Protein AF-A0A7S0FDG6-F1 (afdb_monomer_lite)

Structure (mmCIF, N/CA/C/O backbone):
data_AF-A0A7S0FDG6-F1
#
_entry.id   AF-A0A7S0FDG6-F1
#
loop_
_atom_site.group_PDB
_atom_site.id
_atom_site.type_symbol
_atom_site.label_atom_id
_atom_site.label_alt_id
_atom_site.label_comp_id
_atom_site.label_asym_id
_atom_site.label_entity_id
_atom_site.label_seq_id
_atom_site.pdbx_PDB_ins_code
_atom_site.Cartn_x
_atom_site.Cartn_y
_atom_site.Cartn_z
_atom_site.occupancy
_atom_site.B_iso_or_equiv
_atom_site.auth_seq_id
_atom_site.auth_comp_id
_atom_site.auth_asym_id
_atom_site.auth_atom_id
_atom_site.pdbx_PDB_model_num
ATOM 1 N N . ALA A 1 1 ? -62.104 -14.163 89.193 1.00 50.78 1 ALA A N 1
ATOM 2 C CA . ALA A 1 1 ? -61.077 -13.951 88.156 1.00 50.78 1 ALA A CA 1
ATOM 3 C C . ALA A 1 1 ? -61.102 -15.178 87.264 1.00 50.78 1 ALA A C 1
ATOM 5 O O . ALA A 1 1 ? -60.750 -16.261 87.720 1.00 50.78 1 ALA A O 1
ATOM 6 N N . GLY A 1 2 ? -61.769 -15.051 86.121 1.00 55.72 2 GLY A N 1
ATOM 7 C CA . GLY A 1 2 ? -62.315 -16.179 85.369 1.00 55.72 2 GLY A CA 1
ATOM 8 C C . GLY A 1 2 ? -61.341 -16.701 84.321 1.00 55.72 2 GLY A C 1
ATOM 9 O O . GLY A 1 2 ? -60.446 -15.994 83.874 1.00 55.72 2 GLY A O 1
ATOM 10 N N . SER A 1 3 ? -61.562 -17.937 83.881 1.00 69.44 3 SER A N 1
ATOM 11 C CA . SER A 1 3 ? -60.826 -18.605 82.797 1.00 69.44 3 SER A CA 1
ATOM 12 C C . SER A 1 3 ? -60.709 -17.790 81.489 1.00 69.44 3 SER A C 1
ATOM 14 O O . SER A 1 3 ? -59.837 -18.104 80.684 1.00 69.44 3 SER A O 1
ATOM 16 N N . PHE A 1 4 ? -61.528 -16.750 81.287 1.00 81.56 4 PHE A N 1
ATOM 17 C CA . PHE A 1 4 ? -61.527 -15.884 80.102 1.00 81.56 4 PHE A CA 1
ATOM 18 C C . PHE A 1 4 ? -60.491 -14.744 80.139 1.00 81.56 4 PHE A C 1
ATOM 20 O O . PHE A 1 4 ? -60.027 -14.341 79.077 1.00 81.56 4 PHE A O 1
ATOM 27 N N . ASP A 1 5 ? -60.045 -14.277 81.314 1.00 86.94 5 ASP A N 1
ATOM 28 C CA . ASP A 1 5 ? -59.065 -13.172 81.415 1.00 86.94 5 ASP A CA 1
ATOM 29 C C . ASP A 1 5 ? -57.700 -13.550 80.806 1.00 86.94 5 ASP A C 1
ATOM 31 O O . ASP A 1 5 ? -57.014 -12.727 80.203 1.00 86.94 5 ASP A O 1
ATOM 35 N N . LYS A 1 6 ? -57.308 -14.828 80.926 1.00 87.06 6 LYS A N 1
ATOM 36 C CA . LYS A 1 6 ? -56.108 -15.370 80.266 1.00 87.06 6 LYS A CA 1
ATOM 37 C C . LYS A 1 6 ? -56.240 -15.379 78.744 1.00 87.06 6 LYS A C 1
ATOM 39 O O . LYS A 1 6 ? -55.266 -15.091 78.062 1.00 87.06 6 LYS A O 1
ATOM 44 N N . VAL A 1 7 ? -57.424 -15.713 78.230 1.00 86.88 7 VAL A N 1
ATOM 45 C CA . VAL A 1 7 ? -57.686 -15.765 76.785 1.00 86.88 7 VAL A CA 1
ATOM 46 C C . VAL A 1 7 ? -57.651 -14.357 76.194 1.00 86.88 7 VAL A C 1
ATOM 48 O O . VAL A 1 7 ? -57.012 -14.160 75.171 1.00 86.88 7 VAL A O 1
ATOM 51 N N . ILE A 1 8 ? -58.248 -13.370 76.873 1.00 89.69 8 ILE A N 1
ATOM 52 C CA . ILE A 1 8 ? -58.192 -11.959 76.456 1.00 89.69 8 ILE A CA 1
ATOM 53 C C . ILE A 1 8 ? -56.741 -11.461 76.431 1.00 89.69 8 ILE A C 1
ATOM 55 O O . ILE A 1 8 ? -56.319 -10.909 75.424 1.00 89.69 8 ILE A O 1
ATOM 59 N N . LYS A 1 9 ? -55.936 -11.757 77.464 1.00 91.44 9 LYS A N 1
ATOM 60 C CA . LYS A 1 9 ? -54.500 -11.425 77.456 1.00 91.44 9 LYS A CA 1
ATOM 61 C C . LYS A 1 9 ? -53.727 -12.057 76.296 1.00 91.44 9 LYS A C 1
ATOM 63 O O . LYS A 1 9 ? -52.917 -11.374 75.686 1.00 91.44 9 LYS A O 1
ATOM 68 N N . MET A 1 10 ? -53.965 -13.334 75.983 1.00 89.12 10 MET A N 1
ATOM 69 C CA . MET A 1 10 ? -53.313 -13.982 74.835 1.00 89.12 10 MET A CA 1
ATOM 70 C C . MET A 1 10 ? -53.737 -13.345 73.504 1.00 89.12 10 MET A C 1
ATOM 72 O O . MET A 1 10 ? -52.910 -13.224 72.607 1.00 89.12 10 MET A O 1
ATOM 76 N N . ILE A 1 11 ? -54.999 -12.916 73.378 1.00 91.94 11 ILE A N 1
ATOM 77 C CA . ILE A 1 11 ? -55.485 -12.182 72.201 1.00 91.94 11 ILE A CA 1
ATOM 78 C C . ILE A 1 11 ? -54.804 -10.812 72.106 1.00 91.94 11 ILE A C 1
ATOM 80 O O . ILE A 1 11 ? -54.310 -10.476 71.036 1.00 91.94 11 ILE A O 1
ATOM 84 N N . ASP A 1 12 ? -54.713 -10.052 73.199 1.00 93.12 12 ASP A N 1
ATOM 85 C CA . ASP A 1 12 ? -54.038 -8.746 73.216 1.00 93.12 12 ASP A CA 1
ATOM 86 C C . ASP A 1 12 ? -52.545 -8.874 72.864 1.00 93.12 12 ASP A C 1
ATOM 88 O O . ASP A 1 12 ? -52.013 -8.074 72.093 1.00 93.12 12 ASP A O 1
ATOM 92 N N . GLU A 1 13 ? -51.869 -9.908 73.377 1.00 94.12 13 GLU A N 1
ATOM 93 C CA . GLU A 1 13 ? -50.479 -10.228 73.028 1.00 94.12 13 GLU A CA 1
ATOM 94 C C . GLU A 1 13 ? -50.336 -10.628 71.552 1.00 94.12 13 GLU A C 1
ATOM 96 O O . GLU A 1 13 ? -49.410 -10.157 70.891 1.00 94.12 13 GLU A O 1
ATOM 101 N N . MET A 1 14 ? -51.261 -11.430 71.006 1.00 92.75 14 MET A N 1
ATOM 102 C CA . MET A 1 14 ? -51.287 -11.755 69.574 1.00 92.75 14 MET A CA 1
ATOM 103 C C . MET A 1 14 ? -51.535 -10.517 68.709 1.00 92.75 14 MET A C 1
ATOM 105 O O . MET A 1 14 ? -50.859 -10.351 67.703 1.00 92.75 14 MET A O 1
ATOM 109 N N . VAL A 1 15 ? -52.457 -9.627 69.088 1.00 94.19 15 VAL A N 1
ATOM 110 C CA . VAL A 1 15 ? -52.729 -8.380 68.352 1.00 94.19 15 VAL A CA 1
ATOM 111 C C . VAL A 1 15 ? -51.512 -7.456 68.389 1.00 94.19 15 VAL A C 1
ATOM 113 O O . VAL A 1 15 ? -51.149 -6.878 67.368 1.00 94.19 15 VAL A O 1
ATOM 116 N N . ALA A 1 16 ? -50.842 -7.345 69.537 1.00 95.19 16 ALA A N 1
ATOM 117 C CA . ALA A 1 16 ? -49.619 -6.560 69.657 1.00 95.19 16 ALA A CA 1
ATOM 118 C C . ALA A 1 16 ? -48.456 -7.152 68.841 1.00 95.19 16 ALA A C 1
ATOM 120 O O . ALA A 1 16 ? -47.666 -6.393 68.280 1.00 95.19 16 ALA A O 1
ATOM 121 N N . LEU A 1 17 ? -48.335 -8.484 68.775 1.00 94.94 17 LEU A N 1
ATOM 122 C CA . LEU A 1 17 ? -47.349 -9.166 67.933 1.00 94.94 17 LEU A CA 1
ATOM 123 C C . LEU A 1 17 ? -47.651 -8.935 66.447 1.00 94.94 17 LEU A C 1
ATOM 125 O O . LEU A 1 17 ? -46.783 -8.441 65.739 1.00 94.94 17 LEU A O 1
ATOM 129 N N . LEU A 1 18 ? -48.889 -9.194 66.013 1.00 94.81 18 LEU A N 1
ATOM 130 C CA . LEU A 1 18 ? -49.340 -8.993 64.632 1.00 94.81 18 LEU A CA 1
ATOM 131 C C . LEU A 1 18 ? -49.177 -7.538 64.184 1.00 94.81 18 LEU A C 1
ATOM 133 O O . LEU A 1 18 ? -48.769 -7.292 63.059 1.00 94.81 18 LEU A O 1
ATOM 137 N N . GLY A 1 19 ? -49.440 -6.565 65.061 1.00 95.44 19 GLY A N 1
ATOM 138 C CA . GLY A 1 19 ? -49.209 -5.152 64.756 1.00 95.44 19 GLY A CA 1
ATOM 139 C C . GLY A 1 19 ? -47.730 -4.822 64.524 1.00 95.44 19 GLY A C 1
ATOM 140 O O . GLY A 1 19 ? -47.419 -4.035 63.636 1.00 95.44 19 GLY A O 1
ATOM 141 N N . LYS A 1 20 ? -46.814 -5.446 65.282 1.00 95.25 20 LYS A N 1
ATOM 142 C CA . LYS A 1 20 ? -45.362 -5.300 65.074 1.00 95.25 20 LYS A CA 1
ATOM 143 C C . LYS A 1 20 ? -44.893 -6.000 63.802 1.00 95.25 20 LYS A C 1
ATOM 145 O O . LYS A 1 20 ? -44.094 -5.427 63.065 1.00 95.25 20 LYS A O 1
ATOM 150 N N . GLU A 1 21 ? -45.376 -7.218 63.562 1.00 95.38 21 GLU A N 1
ATOM 151 C CA . GLU A 1 21 ? -45.113 -7.971 62.331 1.00 95.38 21 GLU A CA 1
ATOM 152 C C . GLU A 1 21 ? -45.584 -7.176 61.115 1.00 95.38 21 GLU A C 1
ATOM 154 O O . GLU A 1 21 ? -44.807 -6.980 60.191 1.00 95.38 21 GLU A O 1
ATOM 159 N N . GLN A 1 22 ? -46.782 -6.591 61.170 1.00 95.38 22 GLN A N 1
ATOM 160 C CA . GLN A 1 22 ? -47.314 -5.773 60.087 1.00 95.38 22 GLN A CA 1
ATOM 161 C C . GLN A 1 22 ? -46.447 -4.543 59.793 1.00 95.38 22 GLN A C 1
ATOM 163 O O . GLN A 1 22 ? -46.136 -4.294 58.635 1.00 95.38 22 GLN A O 1
ATOM 168 N N . THR A 1 23 ? -45.990 -3.806 60.813 1.00 95.62 23 THR A N 1
ATOM 169 C CA . THR A 1 23 ? -45.055 -2.690 60.581 1.00 95.62 23 THR A CA 1
ATOM 170 C C . THR A 1 23 ? -43.730 -3.145 59.970 1.00 95.62 23 THR A C 1
ATOM 172 O O . THR A 1 23 ? -43.211 -2.470 59.087 1.00 95.62 23 THR A O 1
ATOM 175 N N . ALA A 1 24 ? -43.192 -4.289 60.403 1.00 95.31 24 ALA A N 1
ATOM 176 C CA . ALA A 1 24 ? -41.953 -4.828 59.846 1.00 95.31 24 ALA A CA 1
ATOM 177 C C . ALA A 1 24 ? -42.137 -5.299 58.391 1.00 95.31 24 ALA A C 1
ATOM 179 O O . ALA A 1 24 ? -41.249 -5.097 57.562 1.00 95.31 24 ALA A O 1
ATOM 180 N N . ASP A 1 25 ? -43.290 -5.888 58.073 1.00 95.38 25 ASP A N 1
ATOM 181 C CA . ASP A 1 25 ? -43.651 -6.306 56.720 1.00 95.38 25 ASP A CA 1
ATOM 182 C C . ASP A 1 25 ? -43.855 -5.100 55.790 1.00 95.38 25 ASP A C 1
ATOM 184 O O . ASP A 1 25 ? -43.365 -5.123 54.661 1.00 95.38 25 ASP A O 1
ATOM 188 N N . ASP A 1 26 ? -44.503 -4.027 56.257 1.00 95.81 26 ASP A N 1
ATOM 189 C CA . ASP A 1 26 ? -44.690 -2.787 55.492 1.00 95.81 26 ASP A CA 1
ATOM 190 C C . ASP A 1 26 ? -43.344 -2.098 55.192 1.00 95.81 26 ASP A C 1
ATOM 192 O O . ASP A 1 26 ? -43.095 -1.681 54.057 1.00 95.81 26 ASP A O 1
ATOM 196 N N . GLU A 1 27 ? -42.442 -2.024 56.178 1.00 95.69 27 GLU A N 1
ATOM 197 C CA . GLU A 1 27 ? -41.081 -1.498 55.994 1.00 95.69 27 GLU A CA 1
ATOM 198 C C . GLU A 1 27 ? -40.272 -2.352 55.012 1.00 95.69 27 GLU A C 1
ATOM 200 O O . GLU A 1 27 ? -39.620 -1.822 54.107 1.00 95.69 27 GLU A O 1
ATOM 205 N N . LYS A 1 28 ? -40.336 -3.682 55.150 1.00 93.44 28 LYS A N 1
ATOM 206 C CA . LYS A 1 28 ? -39.653 -4.610 54.246 1.00 93.44 28 LYS A CA 1
ATOM 207 C C . LYS A 1 28 ? -40.195 -4.509 52.825 1.00 93.44 28 LYS A C 1
ATOM 209 O O . LYS A 1 28 ? -39.410 -4.513 51.881 1.00 93.44 28 LYS A O 1
ATOM 214 N N . LYS A 1 29 ? -41.513 -4.393 52.660 1.00 94.31 29 LYS A N 1
ATOM 215 C CA . LYS A 1 29 ? -42.146 -4.202 51.356 1.00 94.31 29 LYS A CA 1
ATOM 216 C C . LYS A 1 29 ? -41.658 -2.914 50.697 1.00 94.31 29 LYS A C 1
ATOM 218 O O . LYS A 1 29 ? -41.222 -2.964 49.552 1.00 94.31 29 LYS A O 1
ATOM 223 N N . ALA A 1 30 ? -41.677 -1.795 51.422 1.00 95.25 30 ALA A N 1
ATOM 224 C CA . ALA A 1 30 ? -41.196 -0.517 50.902 1.00 95.25 30 ALA A CA 1
ATOM 225 C C . ALA A 1 30 ? -39.711 -0.579 50.500 1.00 95.25 30 ALA A C 1
ATOM 227 O O . ALA A 1 30 ? -39.322 -0.018 49.478 1.00 95.25 30 ALA A O 1
ATOM 228 N N . PHE A 1 31 ? -38.888 -1.297 51.272 1.00 94.94 31 PHE A N 1
ATOM 229 C CA . PHE A 1 31 ? -37.492 -1.557 50.923 1.00 94.94 31 PHE A CA 1
ATOM 230 C C . PHE A 1 31 ? -37.356 -2.387 49.636 1.00 94.94 31 PHE A C 1
ATOM 232 O O . PHE A 1 31 ? -36.603 -2.001 48.746 1.00 94.94 31 PHE A O 1
ATOM 239 N N . CYS A 1 32 ? -38.095 -3.496 49.514 1.00 95.56 32 CYS A N 1
ATOM 240 C CA . CYS A 1 32 ? -38.073 -4.347 48.322 1.00 95.56 32 CYS A CA 1
ATOM 241 C C . CYS A 1 32 ? -38.527 -3.594 47.065 1.00 95.56 32 CYS A C 1
ATOM 243 O O . CYS A 1 32 ? -37.868 -3.710 46.038 1.00 95.56 32 CYS A O 1
ATOM 245 N N . GLU A 1 33 ? -39.608 -2.811 47.139 1.00 94.62 33 GLU A N 1
ATOM 246 C CA . GLU A 1 33 ? -40.100 -2.003 46.012 1.00 94.62 33 GLU A CA 1
ATOM 247 C C . GLU A 1 33 ? -39.043 -0.981 45.560 1.00 94.62 33 GLU A C 1
ATOM 249 O O . GLU A 1 33 ? -38.716 -0.919 44.378 1.00 94.62 33 GLU A O 1
ATOM 254 N N . ALA A 1 34 ? -38.431 -0.250 46.498 1.00 95.81 34 ALA A N 1
ATOM 255 C CA . ALA A 1 34 ? -37.404 0.740 46.174 1.00 95.81 34 ALA A CA 1
ATOM 256 C C . ALA A 1 34 ? -36.128 0.121 45.569 1.00 95.81 34 ALA A C 1
ATOM 258 O O . ALA A 1 34 ? -35.533 0.690 44.651 1.00 95.81 34 ALA A O 1
ATOM 259 N N . GLU A 1 35 ? -35.688 -1.032 46.079 1.00 96.38 35 GLU A N 1
ATOM 260 C CA . GLU A 1 35 ? -34.522 -1.738 45.538 1.00 96.38 35 GLU A CA 1
ATOM 261 C C . GLU A 1 35 ? -34.811 -2.365 44.168 1.00 96.38 35 GLU A C 1
ATOM 263 O O . GLU A 1 35 ? -33.943 -2.328 43.294 1.00 96.38 35 GLU A O 1
ATOM 268 N N . LEU A 1 36 ? -36.019 -2.894 43.942 1.00 95.81 36 LEU A N 1
ATOM 269 C CA . LEU A 1 36 ? -36.434 -3.389 42.626 1.00 95.81 36 LEU A CA 1
ATOM 270 C C . LEU A 1 36 ? -36.427 -2.263 41.589 1.00 95.81 36 LEU A C 1
ATOM 272 O O . LEU A 1 36 ? -35.775 -2.413 40.560 1.00 95.81 36 LEU A O 1
ATOM 276 N N . ASP A 1 37 ? -37.042 -1.117 41.887 1.00 96.19 37 ASP A N 1
ATOM 277 C CA . ASP A 1 37 ? -37.070 0.031 40.970 1.00 96.19 37 ASP A CA 1
ATOM 278 C C . ASP A 1 37 ? -35.651 0.460 40.561 1.00 96.19 37 ASP A C 1
ATOM 280 O O . ASP A 1 37 ? -35.329 0.589 39.377 1.00 96.19 37 ASP A O 1
ATOM 284 N N . LYS A 1 38 ? -34.760 0.619 41.547 1.00 96.06 38 LYS A N 1
ATOM 285 C CA . LYS A 1 38 ? -33.368 1.013 41.306 1.00 96.06 38 LYS A CA 1
ATOM 286 C C . LYS A 1 38 ? -32.615 -0.019 40.462 1.00 96.06 38 LYS A C 1
ATOM 288 O O . LYS A 1 38 ? -31.903 0.339 39.527 1.00 96.06 38 LYS A O 1
ATOM 293 N N . THR A 1 39 ? -32.751 -1.298 40.795 1.00 96.56 39 THR A N 1
ATOM 294 C CA . THR A 1 39 ? -32.001 -2.371 40.126 1.00 96.56 39 THR A CA 1
ATOM 295 C C . THR A 1 39 ? -32.517 -2.659 38.722 1.00 96.56 39 THR A C 1
ATOM 297 O O . THR A 1 39 ? -31.731 -3.023 37.847 1.00 96.56 39 THR A O 1
ATOM 300 N N . GLU A 1 40 ? -33.809 -2.454 38.463 1.00 96.25 40 GLU A N 1
ATOM 301 C CA . GLU A 1 40 ? -34.369 -2.494 37.113 1.00 96.25 40 GLU A CA 1
ATOM 302 C C . GLU A 1 40 ? -33.838 -1.360 36.232 1.00 96.25 40 GLU A C 1
ATOM 304 O O . GLU A 1 40 ? -33.586 -1.576 35.042 1.00 96.25 40 GLU A O 1
ATOM 309 N N . ASP A 1 41 ? -33.636 -0.167 36.789 1.00 97.25 41 ASP A N 1
ATOM 310 C CA . ASP A 1 41 ? -33.020 0.944 36.065 1.00 97.25 41 ASP A CA 1
ATOM 311 C C . ASP A 1 41 ? -31.531 0.692 35.789 1.00 97.25 41 ASP A C 1
ATOM 313 O O . ASP A 1 41 ? -31.088 0.869 34.648 1.00 97.25 41 ASP A O 1
ATOM 317 N N . ASP A 1 42 ? -30.785 0.166 36.766 1.00 97.56 42 ASP A N 1
ATOM 318 C CA . ASP A 1 42 ? -29.397 -0.275 36.569 1.00 97.56 42 ASP A CA 1
ATOM 319 C C . ASP A 1 42 ? -29.313 -1.361 35.482 1.00 97.56 42 ASP A C 1
ATOM 321 O O . ASP A 1 42 ? -28.470 -1.293 34.584 1.00 97.56 42 ASP A O 1
ATOM 325 N N . LYS A 1 43 ? -30.236 -2.335 35.496 1.00 97.75 43 LYS A N 1
ATOM 326 C CA . LYS A 1 43 ? -30.336 -3.378 34.466 1.00 97.75 43 LYS A CA 1
ATOM 327 C C . LYS A 1 43 ? -30.511 -2.770 33.074 1.00 97.75 43 LYS A C 1
ATOM 329 O O . LYS A 1 43 ? -29.793 -3.163 32.158 1.00 97.75 43 LYS A O 1
ATOM 334 N N . LYS A 1 44 ? -31.439 -1.821 32.895 1.00 98.06 44 LYS A N 1
ATOM 335 C CA . LYS A 1 44 ? -31.653 -1.153 31.595 1.00 98.06 44 LYS A CA 1
ATOM 336 C C . LYS A 1 44 ? -30.389 -0.430 31.125 1.00 98.06 44 LYS A C 1
ATOM 338 O O . LYS A 1 44 ? -30.063 -0.488 29.941 1.00 98.06 44 LYS A O 1
ATOM 343 N N . GLY A 1 45 ? -29.677 0.232 32.040 1.00 98.31 45 GLY A N 1
ATOM 344 C CA . GLY A 1 45 ? -28.407 0.893 31.740 1.00 98.31 45 GLY A CA 1
ATOM 345 C C . GLY A 1 45 ? -27.332 -0.088 31.266 1.00 98.31 45 GLY A C 1
ATOM 346 O O . GLY A 1 45 ? -26.711 0.134 30.227 1.00 98.31 45 GLY A O 1
ATOM 347 N N . LEU A 1 46 ? -27.157 -1.198 31.985 1.00 98.50 46 LEU A N 1
ATOM 348 C CA . LEU A 1 46 ? -26.188 -2.248 31.650 1.00 98.50 46 LEU A CA 1
ATOM 349 C C . LEU A 1 46 ? -26.541 -2.984 30.345 1.00 98.50 46 LEU A C 1
ATOM 351 O O . LEU A 1 46 ? -25.647 -3.286 29.553 1.00 98.50 46 LEU A O 1
ATOM 355 N N . ASP A 1 47 ? -27.828 -3.234 30.082 1.00 98.19 47 ASP A N 1
ATOM 356 C CA . ASP A 1 47 ? -28.299 -3.792 28.805 1.00 98.19 47 ASP A CA 1
ATOM 357 C C . ASP A 1 47 ? -27.912 -2.876 27.634 1.00 98.19 47 ASP A C 1
ATOM 359 O O . ASP A 1 47 ? -27.366 -3.337 26.630 1.00 98.19 47 ASP A O 1
ATOM 363 N N . GLN A 1 48 ? -28.151 -1.567 27.773 1.00 98.44 48 GLN A N 1
ATOM 364 C CA . GLN A 1 48 ? -27.807 -0.586 26.745 1.00 98.44 48 GLN A CA 1
ATOM 365 C C . GLN A 1 48 ? -26.291 -0.512 26.519 1.00 98.44 48 GLN A C 1
ATOM 367 O O . GLN A 1 48 ? -25.842 -0.568 25.377 1.00 98.44 48 GLN A O 1
ATOM 372 N N . GLN A 1 49 ? -25.496 -0.461 27.592 1.00 98.44 49 GLN A N 1
ATOM 373 C CA . GLN A 1 49 ? -24.032 -0.471 27.493 1.00 98.44 49 GLN A CA 1
ATOM 374 C C . GLN A 1 49 ? -23.506 -1.740 26.815 1.00 98.44 49 GLN A C 1
ATOM 376 O O . GLN A 1 49 ? -22.598 -1.665 25.990 1.00 98.44 49 GLN A O 1
ATOM 381 N N . THR A 1 50 ? -24.092 -2.902 27.123 1.00 98.31 50 THR A N 1
ATOM 382 C CA . THR A 1 50 ? -23.735 -4.171 26.474 1.00 98.31 50 THR A CA 1
ATOM 383 C C . THR A 1 50 ? -24.009 -4.112 24.972 1.00 98.31 50 THR A C 1
ATOM 385 O O . THR A 1 50 ? -23.158 -4.519 24.182 1.00 98.31 50 THR A O 1
ATOM 388 N N . ALA A 1 51 ? -25.166 -3.576 24.574 1.00 98.44 51 ALA A N 1
ATOM 389 C CA . ALA A 1 51 ? -25.541 -3.429 23.170 1.00 98.44 51 ALA A CA 1
ATOM 390 C C . ALA A 1 51 ? -24.642 -2.433 22.417 1.00 98.44 51 ALA A C 1
ATOM 392 O O . ALA A 1 51 ? -24.306 -2.662 21.256 1.00 98.44 51 ALA A O 1
ATOM 393 N N . ASP A 1 52 ? -24.235 -1.338 23.061 1.00 98.56 52 ASP A N 1
ATOM 394 C CA . ASP A 1 52 ? -23.334 -0.353 22.457 1.00 98.56 52 ASP A CA 1
ATOM 395 C C . ASP A 1 52 ? -21.914 -0.914 22.290 1.00 98.56 52 ASP A C 1
ATOM 397 O O . ASP A 1 52 ? -21.309 -0.754 21.230 1.00 98.56 52 ASP A O 1
ATOM 401 N N . LEU A 1 53 ? -21.406 -1.650 23.286 1.00 98.62 53 LEU A N 1
ATOM 402 C CA . LEU A 1 53 ? -20.111 -2.335 23.196 1.00 98.62 53 LEU A CA 1
ATOM 403 C C . LEU A 1 53 ? -20.119 -3.465 22.163 1.00 98.62 53 LEU A C 1
ATOM 405 O O . LEU A 1 53 ? -19.125 -3.673 21.478 1.00 98.62 53 LEU A O 1
ATOM 409 N N . GLU A 1 54 ? -21.231 -4.187 22.021 1.00 98.38 54 GLU A N 1
ATOM 410 C CA . GLU A 1 54 ? -21.389 -5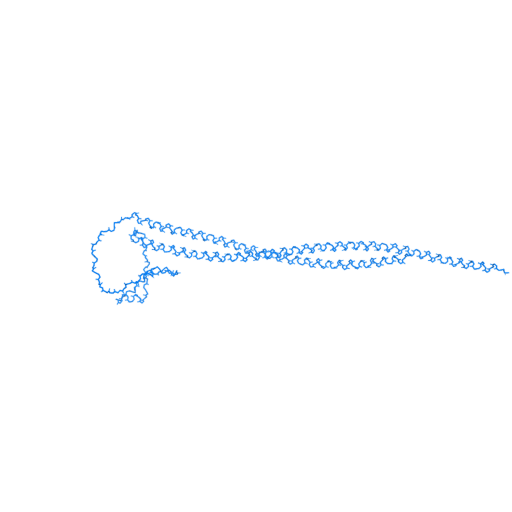.193 20.970 1.00 98.38 54 GLU A CA 1
ATOM 411 C C . GLU A 1 54 ? -21.277 -4.581 19.571 1.00 98.38 54 GLU A C 1
ATOM 413 O O . GLU A 1 54 ? -20.515 -5.087 18.752 1.00 98.38 54 GLU A O 1
ATOM 418 N N . LYS A 1 55 ? -21.940 -3.446 19.327 1.00 98.62 55 LYS A N 1
ATOM 419 C CA . LYS A 1 55 ? -21.794 -2.719 18.058 1.00 98.62 55 LYS A CA 1
ATOM 420 C C . LYS A 1 55 ? -20.364 -2.238 17.832 1.00 98.62 55 LYS A C 1
ATOM 422 O O . LYS A 1 55 ? -19.856 -2.386 16.728 1.00 98.62 55 LYS A O 1
ATOM 427 N N . ALA A 1 56 ? -19.711 -1.699 18.862 1.00 98.44 56 ALA A N 1
ATOM 428 C CA . ALA A 1 56 ? -18.326 -1.244 18.757 1.00 98.44 56 ALA A CA 1
ATOM 429 C C . ALA A 1 56 ? -17.363 -2.396 18.411 1.00 98.44 56 ALA A C 1
ATOM 431 O O . ALA A 1 56 ? -16.456 -2.220 17.600 1.00 98.44 56 ALA A O 1
ATOM 432 N N . VAL A 1 57 ? -17.588 -3.592 18.973 1.00 98.62 57 VAL A N 1
ATOM 433 C CA . VAL A 1 57 ? -16.853 -4.815 18.609 1.00 98.62 57 VAL A CA 1
ATOM 434 C C . VAL A 1 57 ? -17.063 -5.160 17.133 1.00 98.62 57 VAL A C 1
ATOM 436 O O . VAL A 1 57 ? -16.081 -5.371 16.420 1.00 98.62 57 VAL A O 1
ATOM 439 N N . ASP A 1 58 ? -18.310 -5.185 16.660 1.00 98.50 58 ASP A N 1
ATOM 440 C CA . ASP A 1 58 ? -18.627 -5.526 15.268 1.00 98.50 58 ASP A CA 1
ATOM 441 C C . ASP A 1 58 ? -18.029 -4.505 14.278 1.00 98.50 58 ASP A C 1
ATOM 443 O O . ASP A 1 58 ? -17.464 -4.878 13.245 1.00 98.50 58 ASP A O 1
ATOM 447 N N . GLU A 1 59 ? -18.100 -3.211 14.605 1.00 98.44 59 GLU A N 1
ATOM 448 C CA . GLU A 1 59 ? -17.507 -2.126 13.816 1.00 98.44 59 GLU A CA 1
ATOM 449 C C . GLU A 1 59 ? -15.977 -2.245 13.744 1.00 98.44 59 GLU A C 1
ATOM 451 O O . GLU A 1 59 ? -15.406 -2.174 12.650 1.00 98.44 59 GLU A O 1
ATOM 456 N N . ALA A 1 60 ? -15.310 -2.488 14.879 1.00 98.56 60 ALA A N 1
ATOM 457 C CA . ALA A 1 60 ? -13.860 -2.668 14.931 1.00 98.56 60 ALA A CA 1
ATOM 458 C C . ALA A 1 60 ? -13.412 -3.902 14.132 1.00 98.56 60 ALA A C 1
ATOM 460 O O . ALA A 1 60 ? -12.464 -3.821 13.348 1.00 98.56 60 ALA A O 1
ATOM 461 N N . GLN A 1 61 ? -14.122 -5.029 14.252 1.00 98.56 61 GLN A N 1
ATOM 462 C CA . GLN A 1 61 ? -13.850 -6.231 13.455 1.00 98.56 61 GLN A CA 1
ATOM 463 C C . GLN A 1 61 ? -13.982 -5.964 11.953 1.00 98.56 61 GLN A C 1
ATOM 465 O O . GLN A 1 61 ? -13.114 -6.370 11.175 1.00 98.56 61 GLN A O 1
ATOM 470 N N . GLY A 1 62 ? -15.034 -5.250 11.542 1.00 98.50 62 GLY A N 1
ATOM 471 C CA . GLY A 1 62 ? -15.229 -4.851 10.150 1.00 98.50 62 GLY A CA 1
ATOM 472 C C . GLY A 1 62 ? -14.096 -3.962 9.629 1.00 98.50 62 GLY A C 1
ATOM 473 O O . GLY A 1 62 ? -13.565 -4.207 8.543 1.00 98.50 62 GLY A O 1
ATOM 474 N N . ALA A 1 63 ? -13.673 -2.969 10.415 1.00 98.56 63 ALA A N 1
ATOM 475 C CA . ALA A 1 63 ? -12.565 -2.085 10.061 1.00 98.56 63 ALA A CA 1
ATOM 476 C C . ALA A 1 63 ? -11.226 -2.837 9.947 1.00 98.56 63 ALA A C 1
ATOM 478 O O . ALA A 1 63 ? -10.478 -2.618 8.993 1.00 98.56 63 ALA A O 1
ATOM 479 N N . ILE A 1 64 ? -10.936 -3.759 10.873 1.00 98.69 64 ILE A N 1
ATOM 480 C CA . ILE A 1 64 ? -9.731 -4.606 10.839 1.00 98.69 64 ILE A CA 1
ATOM 481 C C . ILE A 1 64 ? -9.716 -5.492 9.591 1.00 98.69 64 ILE A C 1
ATOM 483 O O . ILE A 1 64 ? -8.664 -5.639 8.958 1.00 98.69 64 ILE A O 1
ATOM 487 N N . ALA A 1 65 ? -10.860 -6.073 9.221 1.00 98.75 65 ALA A N 1
ATOM 488 C CA . ALA A 1 65 ? -10.977 -6.887 8.015 1.00 98.75 65 ALA A CA 1
ATOM 489 C C . ALA A 1 65 ? -10.670 -6.059 6.757 1.00 98.75 65 ALA A C 1
ATOM 491 O O . ALA A 1 65 ? -9.797 -6.441 5.979 1.00 98.75 65 ALA A O 1
ATOM 492 N N . ALA A 1 66 ? -11.291 -4.883 6.618 1.00 98.62 66 ALA A N 1
ATOM 493 C CA . ALA A 1 66 ? -11.046 -3.981 5.492 1.00 98.62 66 ALA A CA 1
ATOM 494 C C . ALA A 1 66 ? -9.579 -3.519 5.415 1.00 98.62 66 ALA A C 1
ATOM 496 O O . ALA A 1 66 ? -8.963 -3.568 4.352 1.00 98.62 66 ALA A O 1
ATOM 497 N N . LEU A 1 67 ? -8.978 -3.128 6.546 1.00 98.69 67 LEU A N 1
ATOM 498 C CA . LEU A 1 67 ? -7.562 -2.745 6.596 1.00 98.69 67 LEU A CA 1
ATOM 499 C C . LEU A 1 67 ? -6.635 -3.906 6.226 1.00 98.69 67 LEU A C 1
ATOM 501 O O . LEU A 1 67 ? -5.619 -3.691 5.571 1.00 98.69 67 LEU A O 1
ATOM 505 N N . THR A 1 68 ? -6.976 -5.132 6.621 1.00 98.69 68 THR A N 1
ATOM 506 C CA . THR A 1 68 ? -6.195 -6.326 6.272 1.00 98.69 68 THR A CA 1
ATOM 507 C C . THR A 1 68 ? -6.228 -6.596 4.768 1.00 98.69 68 THR A C 1
ATOM 509 O O . THR A 1 68 ? -5.185 -6.897 4.188 1.00 98.69 68 THR A O 1
ATOM 512 N N . GLU A 1 69 ? -7.388 -6.450 4.125 1.00 98.62 69 GLU A N 1
ATOM 513 C CA . GLU A 1 69 ? -7.516 -6.581 2.669 1.00 98.62 69 GLU A CA 1
ATOM 514 C C . GLU A 1 69 ? -6.736 -5.486 1.927 1.00 98.62 69 GLU A C 1
ATOM 516 O O . GLU A 1 69 ? -5.985 -5.787 0.997 1.00 98.62 69 GLU A O 1
ATOM 521 N N . ASP A 1 70 ? -6.842 -4.233 2.376 1.00 98.56 70 ASP A N 1
ATOM 522 C CA . ASP A 1 70 ? -6.096 -3.105 1.811 1.00 98.56 70 ASP A CA 1
ATOM 523 C C . ASP A 1 70 ? -4.573 -3.300 1.910 1.00 98.56 70 ASP A C 1
ATOM 525 O O . ASP A 1 70 ? -3.847 -3.018 0.955 1.00 98.56 70 ASP A O 1
ATOM 529 N N . ILE A 1 71 ? -4.078 -3.768 3.064 1.00 98.62 71 ILE A N 1
ATOM 530 C CA . ILE A 1 71 ? -2.653 -4.061 3.278 1.00 98.62 71 ILE A CA 1
ATOM 531 C C . ILE A 1 71 ? -2.197 -5.150 2.305 1.00 98.62 71 ILE A C 1
ATOM 533 O O . ILE A 1 71 ? -1.210 -4.953 1.598 1.00 98.62 71 ILE A O 1
ATOM 537 N N . ALA A 1 72 ? -2.939 -6.257 2.200 1.00 98.44 72 ALA A N 1
ATOM 538 C CA . ALA A 1 72 ? -2.598 -7.345 1.284 1.00 98.44 72 ALA A CA 1
ATOM 539 C C . ALA A 1 72 ? -2.555 -6.874 -0.182 1.00 98.44 72 ALA A C 1
ATOM 541 O O . ALA A 1 72 ? -1.623 -7.200 -0.919 1.00 98.44 72 ALA A O 1
ATOM 542 N N . ALA A 1 73 ? -3.521 -6.048 -0.597 1.00 98.38 73 ALA A N 1
ATOM 543 C CA . ALA A 1 73 ? -3.551 -5.478 -1.940 1.00 98.38 73 ALA A CA 1
ATOM 544 C C . ALA A 1 73 ? -2.346 -4.559 -2.218 1.00 98.38 73 ALA A C 1
ATOM 546 O O . ALA A 1 73 ? -1.774 -4.607 -3.311 1.00 98.38 73 ALA A O 1
ATOM 547 N N . LEU A 1 74 ? -1.934 -3.742 -1.241 1.00 98.31 74 LEU A N 1
ATOM 548 C CA . LEU A 1 74 ? -0.744 -2.893 -1.356 1.00 98.31 74 LEU A CA 1
ATOM 549 C C . LEU A 1 74 ? 0.545 -3.716 -1.424 1.00 98.31 74 LEU A C 1
ATOM 551 O O . LEU A 1 74 ? 1.388 -3.447 -2.279 1.00 98.31 74 LEU A O 1
ATOM 555 N N . GLU A 1 75 ? 0.696 -4.738 -0.580 1.00 98.25 75 GLU A N 1
ATOM 556 C CA . GLU A 1 75 ? 1.856 -5.633 -0.619 1.00 98.25 75 GLU A CA 1
ATOM 557 C C . GLU A 1 75 ? 2.002 -6.317 -1.981 1.00 98.25 75 GLU A C 1
ATOM 559 O O . GLU A 1 75 ? 3.101 -6.391 -2.538 1.00 98.25 75 GLU A O 1
ATOM 564 N N . ASP A 1 76 ? 0.897 -6.803 -2.544 1.00 98.25 76 ASP A N 1
ATOM 565 C CA . ASP A 1 76 ? 0.898 -7.425 -3.865 1.00 98.25 76 ASP A CA 1
ATOM 566 C C . ASP A 1 76 ? 1.188 -6.407 -4.975 1.00 98.25 76 ASP A C 1
ATOM 568 O O . ASP A 1 76 ? 1.935 -6.710 -5.911 1.00 98.25 76 ASP A O 1
ATOM 572 N N . GLY A 1 77 ? 0.691 -5.175 -4.838 1.00 97.88 77 GLY A N 1
ATOM 573 C CA . GLY A 1 77 ? 1.040 -4.053 -5.706 1.00 97.88 77 GLY A CA 1
ATOM 574 C C . GLY A 1 77 ? 2.541 -3.743 -5.708 1.00 97.88 77 GLY A C 1
ATOM 575 O O . GLY A 1 77 ? 3.129 -3.584 -6.781 1.00 97.88 77 GLY A O 1
ATOM 576 N N . VAL A 1 78 ? 3.180 -3.726 -4.534 1.00 97.44 78 VAL A N 1
ATOM 577 C CA . VAL A 1 78 ? 4.631 -3.508 -4.390 1.00 97.44 78 VAL A CA 1
ATOM 578 C C . VAL A 1 78 ? 5.425 -4.663 -5.001 1.00 97.44 78 VAL A C 1
ATOM 580 O O . VAL A 1 78 ? 6.361 -4.420 -5.761 1.00 97.44 78 VAL A O 1
ATOM 583 N N . LYS A 1 79 ? 5.032 -5.922 -4.759 1.00 97.56 79 LYS A N 1
ATOM 584 C CA . LYS A 1 79 ? 5.682 -7.094 -5.383 1.00 97.56 79 LYS A CA 1
ATOM 585 C C . LYS A 1 79 ? 5.584 -7.048 -6.909 1.00 97.56 79 LYS A C 1
ATOM 587 O O . LYS A 1 79 ? 6.551 -7.362 -7.604 1.00 97.56 79 LYS A O 1
ATOM 592 N N . ALA A 1 80 ? 4.422 -6.665 -7.438 1.00 97.88 80 ALA A N 1
ATOM 593 C CA . ALA A 1 80 ? 4.216 -6.522 -8.874 1.00 97.88 80 ALA A CA 1
ATOM 594 C C . ALA A 1 80 ? 5.084 -5.399 -9.463 1.00 97.88 80 ALA A C 1
ATOM 596 O O . ALA A 1 80 ? 5.670 -5.586 -10.529 1.00 97.88 80 ALA A O 1
ATOM 597 N N . LEU A 1 81 ? 5.206 -4.268 -8.762 1.00 97.88 81 LEU A N 1
ATOM 598 C CA . LEU A 1 81 ? 6.069 -3.156 -9.158 1.00 97.88 81 LEU A CA 1
ATOM 599 C C . LEU A 1 81 ? 7.550 -3.560 -9.175 1.00 97.88 81 LEU A C 1
ATOM 601 O O . LEU A 1 81 ? 8.233 -3.336 -10.172 1.00 97.88 81 LEU A O 1
ATOM 605 N N . ASP A 1 82 ? 8.029 -4.219 -8.117 1.00 96.88 82 ASP A N 1
ATOM 606 C CA . ASP A 1 82 ? 9.413 -4.700 -8.019 1.00 96.88 82 ASP A CA 1
ATOM 607 C C . ASP A 1 82 ? 9.733 -5.695 -9.156 1.00 96.88 82 ASP A C 1
ATOM 609 O O . ASP A 1 82 ? 10.816 -5.653 -9.749 1.00 96.88 82 ASP A O 1
ATOM 613 N N . LYS A 1 83 ? 8.767 -6.545 -9.532 1.00 97.88 83 LYS A N 1
ATOM 614 C CA . LYS A 1 83 ? 8.887 -7.440 -10.691 1.00 97.88 83 LYS A CA 1
ATOM 615 C C . LYS A 1 83 ? 8.978 -6.673 -12.015 1.00 97.88 83 LYS A C 1
ATOM 617 O O . LYS A 1 83 ? 9.855 -6.984 -12.818 1.00 97.88 83 LYS A O 1
ATOM 622 N N . GLN A 1 84 ? 8.115 -5.681 -12.241 1.00 97.38 84 GLN A N 1
ATOM 623 C CA . GLN A 1 84 ? 8.147 -4.858 -13.459 1.00 97.38 84 GLN A CA 1
ATOM 624 C C . GLN A 1 84 ? 9.485 -4.129 -13.612 1.00 97.38 84 GLN A C 1
ATOM 626 O O . GLN A 1 84 ? 10.061 -4.119 -14.697 1.00 97.38 84 GLN A O 1
ATOM 631 N N . VAL A 1 85 ? 10.015 -3.578 -12.517 1.00 98.12 85 VAL A N 1
ATOM 632 C CA . VAL A 1 85 ? 11.329 -2.923 -12.494 1.00 98.12 85 VAL A CA 1
ATOM 633 C C . VAL A 1 85 ? 12.444 -3.904 -12.861 1.00 98.12 85 VAL A C 1
ATOM 635 O O . VAL A 1 85 ? 13.317 -3.573 -13.667 1.00 98.12 85 VAL A O 1
ATOM 638 N N . ALA A 1 86 ? 12.421 -5.121 -12.313 1.00 97.50 86 ALA A N 1
ATOM 639 C CA . ALA A 1 86 ? 13.417 -6.141 -12.630 1.00 97.50 86 ALA A CA 1
ATOM 640 C C . ALA A 1 86 ? 13.360 -6.565 -14.108 1.00 97.50 86 ALA A C 1
ATOM 642 O O . ALA A 1 86 ? 14.392 -6.611 -14.777 1.00 97.50 86 ALA A O 1
ATOM 643 N N . GLU A 1 87 ? 12.160 -6.823 -14.633 1.00 97.00 87 GLU A N 1
ATOM 644 C CA . GLU A 1 87 ? 11.953 -7.199 -16.036 1.00 97.00 87 GLU A CA 1
ATOM 645 C C . GLU A 1 87 ? 12.389 -6.085 -16.996 1.00 97.00 87 GLU A C 1
ATOM 647 O O . GLU A 1 87 ? 13.123 -6.352 -17.949 1.00 97.00 87 GLU A O 1
ATOM 652 N N . ALA A 1 88 ? 12.017 -4.834 -16.711 1.00 95.50 88 ALA A N 1
ATOM 653 C CA . ALA A 1 88 ? 12.441 -3.676 -17.494 1.00 95.50 88 ALA A CA 1
ATOM 654 C C . ALA A 1 88 ? 13.967 -3.495 -17.468 1.00 95.50 88 ALA A C 1
ATOM 656 O O . ALA A 1 88 ? 14.574 -3.204 -18.495 1.00 95.50 88 ALA A O 1
ATOM 657 N N . THR A 1 89 ? 14.606 -3.723 -16.316 1.00 95.19 89 THR A N 1
ATOM 658 C CA . THR A 1 89 ? 16.068 -3.638 -16.177 1.00 95.19 89 THR A CA 1
ATOM 659 C C . THR A 1 89 ? 16.783 -4.689 -17.027 1.00 95.19 89 THR A C 1
ATOM 661 O O . THR A 1 89 ? 17.775 -4.382 -17.689 1.00 95.19 89 THR A O 1
ATOM 664 N N . GLU A 1 90 ? 16.301 -5.932 -17.026 1.00 95.75 90 GLU A N 1
ATOM 665 C CA . GLU A 1 90 ? 16.888 -7.001 -17.841 1.00 95.75 90 GLU A CA 1
ATOM 666 C C . GLU A 1 90 ? 16.666 -6.769 -19.337 1.00 95.75 90 GLU A C 1
ATOM 668 O O . GLU A 1 90 ? 17.601 -6.930 -20.128 1.00 95.75 90 GLU A O 1
ATOM 673 N N . LEU A 1 91 ? 15.468 -6.323 -19.727 1.00 94.06 91 LEU A N 1
ATOM 674 C CA . LEU A 1 91 ? 15.184 -5.939 -21.107 1.00 94.06 91 LEU A CA 1
ATOM 675 C C . LEU A 1 91 ? 16.134 -4.829 -21.565 1.00 94.06 91 LEU A C 1
ATOM 677 O O . LEU A 1 91 ? 16.776 -4.958 -22.606 1.00 94.06 91 LEU A O 1
ATOM 681 N N . ARG A 1 92 ? 16.315 -3.797 -20.738 1.00 94.75 92 ARG A N 1
ATOM 682 C CA . ARG A 1 92 ? 17.162 -2.655 -21.065 1.00 94.75 92 ARG A CA 1
ATOM 683 C C . ARG A 1 92 ? 18.62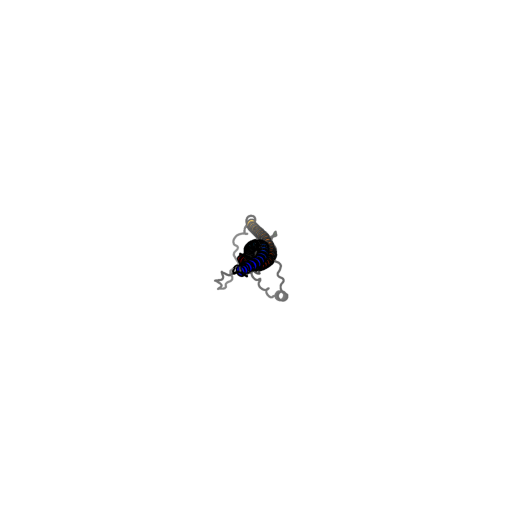7 -3.037 -21.264 1.00 94.75 92 ARG A C 1
ATOM 685 O O . ARG A 1 92 ? 19.271 -2.550 -22.190 1.00 94.75 92 ARG A O 1
ATOM 692 N N . LYS A 1 93 ? 19.160 -3.940 -20.435 1.00 94.12 93 LYS A N 1
ATOM 693 C CA . LYS A 1 93 ? 20.519 -4.483 -20.613 1.00 94.12 93 LYS A CA 1
ATOM 694 C C . LYS A 1 93 ? 20.665 -5.201 -21.950 1.00 94.12 93 LYS A C 1
ATOM 696 O O . LYS A 1 93 ? 21.680 -5.034 -22.629 1.00 94.12 93 LYS A O 1
ATOM 701 N N . LYS A 1 94 ? 19.666 -6.004 -22.318 1.00 94.31 94 LYS A N 1
ATOM 702 C CA . LYS A 1 94 ? 19.666 -6.748 -23.577 1.00 94.31 94 LYS A CA 1
ATOM 703 C C . LYS A 1 94 ? 19.625 -5.797 -24.774 1.00 94.31 94 LYS A C 1
ATOM 705 O O . LYS A 1 94 ? 20.492 -5.886 -25.636 1.00 94.31 94 LYS A O 1
ATOM 710 N N . GLU A 1 95 ? 18.680 -4.864 -24.782 1.00 91.81 95 GLU A N 1
ATOM 711 C CA . GLU A 1 95 ? 18.516 -3.878 -25.856 1.00 91.81 95 GLU A CA 1
ATOM 712 C C . GLU A 1 95 ? 19.756 -2.994 -26.021 1.00 91.81 95 GLU A C 1
ATOM 714 O O . GLU A 1 95 ? 20.232 -2.815 -27.139 1.00 91.81 95 GLU A O 1
ATOM 719 N N . ASN A 1 96 ? 20.346 -2.506 -24.923 1.00 93.38 96 ASN A N 1
ATOM 720 C CA . ASN A 1 96 ? 21.574 -1.712 -24.985 1.00 93.38 96 ASN A CA 1
ATOM 721 C C . ASN A 1 96 ? 22.753 -2.521 -25.549 1.00 93.38 96 ASN A C 1
ATOM 723 O O . ASN A 1 96 ? 23.536 -2.005 -26.347 1.00 93.38 96 ASN A O 1
ATOM 727 N N . THR A 1 97 ? 22.868 -3.799 -25.177 1.00 93.44 97 THR A N 1
ATOM 728 C CA . THR A 1 97 ? 23.901 -4.686 -25.731 1.00 93.44 97 THR A CA 1
ATOM 729 C C . THR A 1 97 ? 23.726 -4.820 -27.245 1.00 93.44 97 THR A C 1
ATOM 731 O O . THR A 1 97 ? 24.657 -4.522 -27.993 1.00 93.44 97 THR A O 1
ATOM 734 N N . GLU A 1 98 ? 22.521 -5.162 -27.706 1.00 92.12 98 GLU A N 1
ATOM 735 C CA . GLU A 1 98 ? 22.202 -5.294 -29.136 1.00 92.12 98 GLU A CA 1
ATOM 736 C C . GLU A 1 98 ? 22.427 -3.979 -29.906 1.00 92.12 98 GLU A C 1
ATOM 738 O O . GLU A 1 98 ? 22.990 -3.987 -31.007 1.00 92.12 98 GLU A O 1
ATOM 743 N N . TYR A 1 99 ? 22.068 -2.836 -29.312 1.00 94.19 99 TYR A N 1
ATOM 744 C CA . TYR A 1 99 ? 22.329 -1.509 -29.868 1.00 94.19 99 TYR A CA 1
ATOM 745 C C . TYR A 1 99 ? 23.830 -1.256 -30.050 1.00 94.19 99 TYR A C 1
ATOM 747 O O . TYR A 1 99 ? 24.270 -0.883 -31.141 1.00 94.19 99 TYR A O 1
ATOM 755 N N . THR A 1 100 ? 24.642 -1.490 -29.013 1.00 92.31 100 THR A N 1
ATOM 756 C CA . THR A 1 100 ? 26.092 -1.242 -29.080 1.00 92.31 100 THR A CA 1
ATOM 757 C C . THR A 1 100 ? 26.789 -2.127 -30.114 1.00 92.31 100 THR A C 1
ATOM 759 O O . THR A 1 100 ? 27.640 -1.638 -30.864 1.00 92.31 100 THR A O 1
ATOM 762 N N . GLU A 1 101 ? 26.402 -3.400 -30.211 1.00 91.69 101 GLU A N 1
ATOM 763 C CA . GLU A 1 101 ? 26.920 -4.330 -31.217 1.00 91.69 101 GLU A CA 1
ATOM 764 C C . GLU A 1 101 ? 26.537 -3.892 -32.635 1.00 91.69 101 GLU A C 1
ATOM 766 O O . GLU A 1 101 ? 27.395 -3.835 -33.522 1.00 91.69 101 GLU A O 1
ATOM 771 N N . THR A 1 102 ? 25.275 -3.505 -32.839 1.00 91.38 102 THR A N 1
ATOM 772 C CA . THR A 1 102 ? 24.767 -3.033 -34.134 1.00 91.38 102 THR A CA 1
ATOM 773 C C . THR A 1 102 ? 25.467 -1.748 -34.571 1.00 91.38 102 THR A C 1
ATOM 775 O O . THR A 1 102 ? 25.932 -1.648 -35.707 1.00 91.38 102 THR A O 1
ATOM 778 N N . MET A 1 103 ? 25.633 -0.782 -33.665 1.00 92.38 103 MET A N 1
ATOM 779 C CA . MET A 1 103 ? 26.338 0.471 -33.953 1.00 92.38 103 MET A CA 1
ATOM 780 C C . MET A 1 103 ? 27.812 0.238 -34.296 1.00 92.38 103 MET A C 1
ATOM 782 O O . MET A 1 103 ? 28.341 0.865 -35.220 1.00 92.38 103 MET A O 1
ATOM 786 N N . ALA A 1 104 ? 28.479 -0.690 -33.603 1.00 90.56 104 ALA A N 1
ATOM 787 C CA . ALA A 1 104 ? 29.853 -1.070 -33.912 1.00 90.56 104 ALA A CA 1
ATOM 788 C C . ALA A 1 104 ? 29.965 -1.751 -35.288 1.00 90.56 104 ALA A C 1
ATOM 790 O O . ALA A 1 104 ? 30.851 -1.404 -36.078 1.00 90.56 104 ALA A O 1
ATOM 791 N N . ALA A 1 105 ? 29.056 -2.680 -35.600 1.00 91.50 105 ALA A N 1
ATOM 792 C CA . ALA A 1 105 ? 29.009 -3.374 -36.883 1.00 91.50 105 ALA A CA 1
ATOM 793 C C . ALA A 1 105 ? 28.736 -2.406 -38.046 1.00 91.50 105 ALA A C 1
ATOM 795 O O . ALA A 1 105 ? 29.490 -2.396 -39.025 1.00 91.50 105 ALA A O 1
ATOM 796 N N . ASN A 1 106 ? 27.734 -1.533 -37.912 1.00 91.06 106 ASN A N 1
ATOM 797 C CA . ASN A 1 106 ? 27.382 -0.534 -38.922 1.00 91.06 106 ASN A CA 1
ATOM 798 C C . ASN A 1 106 ? 28.503 0.494 -39.114 1.00 91.06 106 ASN A C 1
ATOM 800 O O . ASN A 1 106 ? 28.872 0.804 -40.250 1.00 91.06 106 ASN A O 1
ATOM 804 N N . GLY A 1 107 ? 29.137 0.949 -38.028 1.00 90.88 107 GLY A N 1
ATOM 805 C CA . GLY A 1 107 ? 30.306 1.827 -38.096 1.00 90.88 107 GLY A CA 1
ATOM 806 C C . GLY A 1 107 ? 31.498 1.182 -38.817 1.00 90.88 107 GLY A C 1
ATOM 807 O O . GLY A 1 107 ? 32.152 1.820 -39.651 1.00 90.88 107 GLY A O 1
ATOM 808 N N . ALA A 1 108 ? 31.770 -0.100 -38.554 1.00 92.62 108 ALA A N 1
ATOM 809 C CA . ALA A 1 108 ? 32.814 -0.852 -39.247 1.00 92.62 108 ALA A CA 1
ATOM 810 C C . ALA A 1 108 ? 32.491 -1.057 -40.739 1.00 92.62 108 ALA A C 1
ATOM 812 O O . ALA A 1 108 ? 33.364 -0.845 -41.589 1.00 92.62 108 ALA A O 1
ATOM 813 N N . ALA A 1 109 ? 31.246 -1.417 -41.065 1.00 92.62 109 ALA A N 1
ATOM 814 C CA . ALA A 1 109 ? 30.770 -1.590 -42.435 1.00 92.62 109 ALA A CA 1
ATOM 815 C C . ALA A 1 109 ? 30.872 -0.283 -43.232 1.00 92.62 109 ALA A C 1
ATOM 817 O O . ALA A 1 109 ? 31.462 -0.265 -44.316 1.00 92.62 109 ALA A O 1
ATOM 818 N N . LYS A 1 110 ? 30.412 0.834 -42.658 1.00 91.94 110 LYS A N 1
ATOM 819 C CA . LYS A 1 110 ? 30.537 2.170 -43.250 1.00 91.94 110 LYS A CA 1
ATOM 820 C C . LYS A 1 110 ? 31.992 2.487 -43.603 1.00 91.94 110 LYS A C 1
ATOM 822 O O . LYS A 1 110 ? 32.296 2.809 -44.751 1.00 91.94 110 LYS A O 1
ATOM 827 N N . LYS A 1 111 ? 32.919 2.301 -42.656 1.00 89.75 111 LYS A N 1
ATOM 828 C CA . LYS A 1 111 ? 34.357 2.567 -42.852 1.00 89.75 111 LYS A CA 1
ATOM 829 C C . LYS A 1 111 ? 34.993 1.682 -43.931 1.00 89.75 111 LYS A C 1
ATOM 831 O O . LYS A 1 111 ? 35.879 2.130 -44.670 1.00 89.75 111 LYS A O 1
ATOM 836 N N . LEU A 1 112 ? 34.564 0.422 -44.040 1.00 90.50 112 LEU A N 1
ATOM 837 C CA . LEU A 1 112 ? 34.989 -0.465 -45.126 1.00 90.50 112 LEU A CA 1
ATOM 838 C C . LEU A 1 112 ? 34.534 0.054 -46.484 1.00 90.50 112 LEU A C 1
ATOM 840 O O . LEU A 1 112 ? 35.350 0.122 -47.407 1.00 90.50 112 LEU A O 1
ATOM 844 N N . ILE A 1 113 ? 33.258 0.426 -46.601 1.00 89.56 113 ILE A N 1
ATOM 845 C CA . ILE A 1 113 ? 32.682 0.909 -47.857 1.00 89.56 113 ILE A CA 1
ATOM 846 C C . ILE A 1 113 ? 33.341 2.233 -48.258 1.00 89.56 113 ILE A C 1
ATOM 848 O O . ILE A 1 113 ? 33.736 2.378 -49.411 1.00 89.56 113 ILE A O 1
ATOM 852 N N . GLU A 1 114 ? 33.591 3.147 -47.316 1.00 88.12 114 GLU A N 1
ATOM 853 C CA . GLU A 1 114 ? 34.354 4.382 -47.559 1.00 88.12 114 GLU A CA 1
ATOM 854 C C . GLU A 1 114 ? 35.767 4.093 -48.087 1.00 88.12 114 GLU A C 1
ATOM 856 O O . GLU A 1 114 ? 36.230 4.705 -49.055 1.00 88.12 114 GLU A O 1
ATOM 861 N N . THR A 1 115 ? 36.460 3.123 -47.483 1.00 87.94 115 THR A N 1
ATOM 862 C CA . THR A 1 115 ? 37.804 2.720 -47.917 1.00 87.94 115 THR A CA 1
ATOM 863 C C . THR A 1 115 ? 37.778 2.120 -49.324 1.00 87.94 115 THR A C 1
ATOM 865 O O . THR A 1 115 ? 38.646 2.433 -50.146 1.00 87.94 115 THR A O 1
ATOM 868 N N . ALA A 1 116 ? 36.795 1.267 -49.622 1.00 87.31 116 ALA A N 1
ATOM 869 C CA . ALA A 1 116 ? 36.611 0.663 -50.938 1.00 87.31 116 ALA A CA 1
ATOM 870 C C . ALA A 1 116 ? 36.263 1.716 -52.003 1.00 87.31 116 ALA A C 1
ATOM 872 O O . ALA A 1 116 ? 36.899 1.746 -53.060 1.00 87.31 116 ALA A O 1
ATOM 873 N N . ALA A 1 117 ? 35.336 2.628 -51.697 1.00 85.69 117 ALA A N 1
ATOM 874 C CA . ALA A 1 117 ? 34.941 3.731 -52.566 1.00 85.69 117 ALA A CA 1
ATOM 875 C C . ALA A 1 117 ? 36.136 4.641 -52.888 1.00 85.69 117 ALA A C 1
ATOM 877 O O . ALA A 1 117 ? 36.385 4.944 -54.056 1.00 85.69 117 ALA A O 1
ATOM 878 N N . ASN A 1 118 ? 36.948 4.998 -51.886 1.00 84.25 118 ASN A N 1
ATOM 879 C CA . ASN A 1 118 ? 38.153 5.803 -52.093 1.00 84.25 118 ASN A CA 1
ATOM 880 C C . ASN A 1 118 ? 39.197 5.072 -52.963 1.00 84.25 118 ASN A C 1
ATOM 882 O O . ASN A 1 118 ? 39.798 5.667 -53.856 1.00 84.25 118 ASN A O 1
ATOM 886 N N . ARG A 1 119 ? 39.394 3.757 -52.777 1.00 85.38 119 ARG A N 1
ATOM 887 C CA . ARG A 1 119 ? 40.293 2.964 -53.641 1.00 85.38 119 ARG A CA 1
ATOM 888 C C . ARG A 1 119 ? 39.813 2.912 -55.091 1.00 85.38 119 ARG A C 1
ATOM 890 O O . ARG A 1 119 ? 40.636 3.062 -55.992 1.00 85.38 119 ARG A O 1
ATOM 897 N N . LEU A 1 120 ? 38.512 2.723 -55.323 1.00 83.44 120 LEU A N 1
ATOM 898 C CA . LEU A 1 120 ? 37.926 2.733 -56.669 1.00 83.44 120 LEU A CA 1
ATOM 899 C C . LEU A 1 120 ? 38.024 4.118 -57.322 1.00 83.44 120 LEU A C 1
ATOM 901 O O . LEU A 1 120 ? 38.343 4.210 -58.510 1.00 83.44 120 LEU A O 1
ATOM 905 N N . ALA A 1 121 ? 37.845 5.193 -56.548 1.00 83.62 121 ALA A N 1
ATOM 906 C CA . ALA A 1 121 ? 37.987 6.564 -57.033 1.00 83.62 121 ALA A CA 1
ATOM 907 C C . ALA A 1 121 ? 39.373 6.825 -57.645 1.00 83.62 121 ALA A C 1
ATOM 909 O O . ALA A 1 121 ? 39.465 7.499 -58.666 1.00 83.62 121 ALA A O 1
ATOM 910 N N . LYS A 1 122 ? 40.446 6.209 -57.125 1.00 83.31 122 LYS A N 1
ATOM 911 C CA . LYS A 1 122 ? 41.803 6.331 -57.697 1.00 83.31 122 LYS A CA 1
ATOM 912 C C . LYS A 1 122 ? 41.869 6.003 -59.195 1.00 83.31 122 LYS A C 1
ATOM 914 O O . LYS A 1 122 ? 42.643 6.626 -59.917 1.00 83.31 122 LYS A O 1
ATOM 919 N N . PHE A 1 123 ? 41.085 5.027 -59.649 1.00 80.12 123 PHE A N 1
ATOM 920 C CA . PHE A 1 123 ? 41.130 4.523 -61.025 1.00 80.12 123 PHE A CA 1
ATOM 921 C C . PHE A 1 123 ? 39.983 5.048 -61.888 1.00 80.12 123 PHE A C 1
ATOM 923 O O . PHE A 1 123 ? 40.171 5.278 -63.081 1.00 80.12 123 PHE A O 1
ATOM 930 N N . TYR A 1 124 ? 38.808 5.255 -61.290 1.00 79.19 124 TYR A N 1
ATOM 931 C CA . TYR A 1 124 ? 37.579 5.551 -62.029 1.00 79.19 124 TYR A CA 1
ATOM 932 C C . TYR A 1 124 ? 37.050 6.976 -61.824 1.00 79.19 124 TYR A C 1
ATOM 934 O O . TYR A 1 124 ? 36.251 7.439 -62.632 1.00 79.19 124 TYR A O 1
ATOM 942 N N . ALA A 1 125 ? 37.515 7.692 -60.795 1.00 77.12 125 ALA A N 1
ATOM 943 C CA . ALA A 1 125 ? 37.123 9.071 -60.499 1.00 77.12 125 ALA A CA 1
ATOM 944 C C . ALA A 1 125 ? 38.263 9.836 -59.783 1.00 77.12 125 ALA A C 1
ATOM 946 O O . ALA A 1 125 ? 38.134 10.186 -58.607 1.00 77.12 125 ALA A O 1
ATOM 947 N N . PRO A 1 126 ? 39.403 10.096 -60.456 1.00 74.81 126 PRO A N 1
ATOM 948 C CA . PRO A 1 126 ? 40.639 10.540 -59.801 1.00 74.81 126 PRO A CA 1
ATOM 949 C C . PRO A 1 126 ? 40.522 11.883 -59.063 1.00 74.81 126 PRO A C 1
ATOM 951 O O . PRO A 1 126 ? 41.271 12.114 -58.120 1.00 74.81 126 PRO A O 1
ATOM 954 N N . GLY A 1 127 ? 39.565 12.743 -59.431 1.00 76.38 127 GLY A N 1
ATOM 955 C CA . GLY A 1 127 ? 39.279 13.990 -58.708 1.00 76.38 127 GLY A CA 1
ATOM 956 C C . GLY A 1 127 ? 38.639 13.798 -57.324 1.00 76.38 127 GLY A C 1
ATOM 957 O O . GLY A 1 127 ? 38.689 14.711 -56.508 1.00 76.38 127 GLY A O 1
ATOM 958 N N . LEU A 1 128 ? 38.065 12.623 -57.042 1.00 74.19 128 LEU A N 1
ATOM 959 C CA . LEU A 1 128 ? 37.460 12.271 -55.749 1.00 74.19 128 LEU A CA 1
ATOM 960 C C . LEU A 1 128 ? 38.404 11.452 -54.851 1.00 74.19 128 LEU A C 1
ATOM 962 O O . LEU A 1 128 ? 38.076 11.190 -53.694 1.00 74.19 128 LEU A O 1
ATOM 966 N N . TYR A 1 129 ? 39.567 11.036 -55.363 1.00 78.75 129 TYR A N 1
ATOM 967 C CA . TYR A 1 129 ? 40.528 10.237 -54.609 1.00 78.75 129 TYR A CA 1
ATOM 968 C C . TYR A 1 129 ? 41.194 11.061 -53.505 1.00 78.75 129 TYR A C 1
ATOM 970 O O . TYR A 1 129 ? 41.856 12.068 -53.762 1.00 78.75 129 TYR A O 1
ATOM 978 N N . LYS A 1 130 ? 41.092 10.576 -52.269 1.00 79.56 130 LYS A N 1
ATOM 979 C CA . LYS A 1 130 ? 41.818 11.116 -51.120 1.00 79.56 130 LYS A CA 1
ATOM 980 C C . LYS A 1 130 ? 43.016 10.221 -50.832 1.00 79.56 130 LYS A C 1
ATOM 982 O O . LYS A 1 130 ? 42.860 9.067 -50.427 1.00 79.56 130 LYS A O 1
ATOM 987 N N . ALA A 1 131 ? 44.222 10.751 -51.038 1.00 73.56 131 ALA A N 1
ATOM 988 C CA . ALA A 1 131 ? 45.441 10.024 -50.711 1.00 73.56 131 ALA A CA 1
ATOM 989 C C . ALA A 1 131 ? 45.487 9.731 -49.201 1.00 73.56 131 ALA A C 1
ATOM 991 O O . ALA A 1 131 ? 45.220 10.637 -48.407 1.00 73.56 131 ALA A O 1
ATOM 992 N N . PRO A 1 132 ? 45.824 8.495 -48.789 1.00 70.19 132 PRO A N 1
ATOM 993 C CA . PRO A 1 132 ? 46.028 8.211 -47.380 1.00 70.19 132 PRO A CA 1
ATOM 994 C C . PRO A 1 132 ? 47.124 9.130 -46.824 1.00 70.19 132 PRO A C 1
ATOM 996 O O . PRO A 1 132 ? 48.085 9.429 -47.548 1.00 70.19 132 PRO A O 1
ATOM 999 N N . PRO A 1 133 ? 46.992 9.589 -45.566 1.00 69.38 133 PRO A N 1
ATOM 1000 C CA . PRO A 1 133 ? 48.023 10.392 -44.929 1.00 69.38 133 PRO A CA 1
ATOM 1001 C C . PRO A 1 133 ? 49.357 9.652 -45.026 1.00 69.38 133 PRO A C 1
ATOM 1003 O O . PRO A 1 133 ? 49.429 8.436 -44.820 1.00 69.38 133 PRO A O 1
ATOM 1006 N N . LYS A 1 134 ? 50.413 10.378 -45.409 1.00 58.97 134 LYS A N 1
ATOM 1007 C CA . LYS A 1 134 ? 51.754 9.797 -45.490 1.00 58.97 134 LYS A CA 1
ATOM 1008 C C . LYS A 1 134 ? 52.110 9.288 -44.100 1.00 58.97 134 LYS A C 1
ATOM 1010 O O . LYS A 1 134 ? 52.017 10.033 -43.131 1.00 58.97 134 LYS A O 1
ATOM 1015 N N . ARG A 1 135 ? 52.493 8.016 -44.015 1.00 59.62 135 ARG A N 1
ATOM 1016 C CA . ARG A 1 135 ? 52.968 7.420 -42.770 1.00 59.62 135 ARG A CA 1
ATOM 1017 C C . ARG A 1 135 ? 54.200 8.208 -42.327 1.00 59.62 135 ARG A C 1
ATOM 1019 O O . ARG A 1 135 ? 55.176 8.263 -43.074 1.00 59.62 135 ARG A O 1
ATOM 1026 N N . GLU A 1 136 ? 54.144 8.841 -41.162 1.00 56.22 136 GLU A N 1
ATOM 1027 C CA . GLU A 1 136 ? 55.343 9.401 -40.549 1.00 56.22 136 GLU A CA 1
ATOM 1028 C C . GLU A 1 136 ? 56.202 8.217 -40.097 1.00 56.22 136 GLU A C 1
ATOM 1030 O O . GLU A 1 136 ? 55.780 7.407 -39.272 1.00 56.22 136 GLU A O 1
ATOM 1035 N N . LEU A 1 137 ? 57.361 8.041 -40.737 1.00 56.19 137 LEU A N 1
ATOM 1036 C CA . LEU A 1 137 ? 58.339 7.038 -40.319 1.00 56.19 137 LEU A CA 1
ATOM 1037 C C . LEU A 1 137 ? 58.852 7.431 -38.926 1.00 56.19 137 LEU A C 1
ATOM 1039 O O . LEU A 1 137 ? 59.101 8.620 -38.691 1.00 56.19 137 LEU A O 1
ATOM 1043 N N . SER A 1 138 ? 59.041 6.455 -38.029 1.00 65.44 138 SER A N 1
ATOM 1044 C CA . SER A 1 138 ? 59.710 6.714 -36.748 1.00 65.44 138 SER A CA 1
ATOM 1045 C C . SER A 1 138 ? 61.110 7.286 -36.999 1.00 65.44 138 SER A C 1
ATOM 1047 O O . SER A 1 138 ? 61.662 7.177 -38.101 1.00 65.44 138 SER A O 1
ATOM 1049 N N . ALA A 1 139 ? 61.701 7.927 -35.990 1.00 57.69 139 ALA A N 1
ATOM 1050 C CA . ALA A 1 139 ? 63.056 8.456 -36.114 1.00 57.69 139 ALA A CA 1
ATOM 1051 C C . ALA A 1 139 ? 64.056 7.357 -36.528 1.00 57.69 139 ALA A C 1
ATOM 1053 O O . ALA A 1 139 ? 64.926 7.629 -37.355 1.00 57.69 139 ALA A O 1
ATOM 1054 N N . GLU A 1 140 ? 63.887 6.120 -36.042 1.00 58.75 140 GLU A N 1
ATOM 1055 C CA . GLU A 1 140 ? 64.735 4.988 -36.433 1.00 58.75 140 GLU A CA 1
ATOM 1056 C C . GLU A 1 140 ? 64.516 4.582 -37.897 1.00 58.75 140 GLU A C 1
ATOM 1058 O O . GLU A 1 140 ? 65.481 4.459 -38.652 1.00 58.75 140 GLU A O 1
ATOM 1063 N N . ASP A 1 141 ? 63.262 4.475 -38.339 1.00 60.12 141 ASP A N 1
ATOM 1064 C CA . ASP A 1 141 ? 62.932 4.093 -39.716 1.00 60.12 141 ASP A CA 1
ATOM 1065 C C . ASP A 1 141 ? 63.376 5.160 -40.738 1.00 60.12 141 ASP A C 1
ATOM 1067 O O . ASP A 1 141 ? 63.793 4.834 -41.854 1.00 60.12 141 ASP A O 1
ATOM 1071 N N . ARG A 1 142 ? 63.351 6.452 -40.365 1.00 61.94 142 ARG A N 1
ATOM 1072 C CA . ARG A 1 142 ? 63.912 7.539 -41.194 1.00 61.94 142 ARG A CA 1
ATOM 1073 C C . ARG A 1 142 ? 65.423 7.411 -41.350 1.00 61.94 142 ARG A C 1
ATOM 1075 O O . ARG A 1 142 ? 65.938 7.677 -42.435 1.00 61.94 142 ARG A O 1
ATOM 1082 N N . ILE A 1 143 ? 66.129 7.034 -40.284 1.00 59.97 143 ILE A N 1
ATOM 1083 C CA . ILE A 1 143 ? 67.583 6.843 -40.302 1.00 59.97 143 ILE A CA 1
ATOM 1084 C C . ILE A 1 143 ? 67.931 5.657 -41.211 1.00 59.97 143 ILE A C 1
ATOM 1086 O O . ILE A 1 143 ? 68.770 5.801 -42.096 1.00 59.97 143 ILE A O 1
ATOM 1090 N N . THR A 1 144 ? 67.228 4.529 -41.094 1.00 64.62 144 THR A N 1
ATOM 1091 C CA . THR A 1 144 ? 67.459 3.343 -41.935 1.00 64.62 144 THR A CA 1
ATOM 1092 C C . THR A 1 144 ? 67.254 3.620 -43.426 1.00 64.62 144 THR A C 1
ATOM 1094 O O . THR A 1 144 ? 68.076 3.199 -44.239 1.00 64.62 144 THR A O 1
ATOM 1097 N N . VAL A 1 145 ? 66.213 4.374 -43.794 1.00 62.88 145 VAL A N 1
ATOM 1098 C CA . VAL A 1 145 ? 65.956 4.750 -45.196 1.00 62.88 145 VAL A CA 1
ATOM 1099 C C . VAL A 1 145 ? 66.991 5.754 -45.721 1.00 62.88 145 VAL A C 1
ATOM 1101 O O . VAL A 1 145 ? 67.449 5.622 -46.854 1.00 62.88 145 VAL A O 1
ATOM 1104 N N . ASN A 1 146 ? 67.423 6.723 -44.905 1.00 67.62 146 ASN A N 1
ATOM 1105 C CA . ASN A 1 146 ? 68.449 7.701 -45.299 1.00 67.62 146 ASN A CA 1
ATOM 1106 C C . ASN A 1 146 ? 69.855 7.088 -45.440 1.00 67.62 146 ASN A C 1
ATOM 1108 O O . ASN A 1 146 ? 70.659 7.597 -46.217 1.00 67.62 146 ASN A O 1
ATOM 1112 N N . LEU A 1 147 ? 70.151 5.994 -44.729 1.00 65.94 147 LEU A N 1
ATOM 1113 C CA . LEU A 1 147 ? 71.400 5.229 -44.860 1.00 65.94 147 LEU A CA 1
ATOM 1114 C C . LEU A 1 147 ? 71.365 4.165 -45.978 1.00 65.94 147 LEU A C 1
ATOM 1116 O O . LEU A 1 147 ? 72.260 3.327 -46.058 1.00 65.94 147 LEU A O 1
ATOM 1120 N N . GLY A 1 148 ? 70.361 4.197 -46.861 1.00 54.81 148 GLY A N 1
ATOM 1121 C CA . GLY A 1 148 ? 70.272 3.295 -48.016 1.00 54.81 148 GLY A CA 1
ATOM 1122 C C . GLY A 1 148 ? 69.708 1.905 -47.704 1.00 54.81 148 GLY A C 1
ATOM 1123 O O . GLY A 1 148 ? 69.770 1.016 -48.553 1.00 54.81 148 GLY A O 1
ATOM 1124 N N . GLY A 1 149 ? 69.144 1.702 -46.510 1.00 53.47 149 GLY A N 1
ATOM 1125 C CA . GLY A 1 149 ? 68.364 0.514 -46.175 1.00 53.47 149 GLY A CA 1
ATOM 1126 C C . GLY A 1 149 ? 66.982 0.542 -46.835 1.00 53.47 149 GLY A C 1
ATOM 1127 O O . GLY A 1 149 ? 66.385 1.602 -47.030 1.00 53.47 149 GLY A O 1
ATOM 1128 N N . ALA A 1 150 ? 66.449 -0.630 -47.186 1.00 48.28 150 ALA A N 1
ATOM 1129 C CA . ALA A 1 150 ? 65.086 -0.734 -47.697 1.00 48.28 150 ALA A CA 1
ATOM 1130 C C . ALA A 1 150 ? 64.089 -0.285 -46.616 1.00 48.28 150 ALA A C 1
ATOM 1132 O O . ALA A 1 150 ? 64.174 -0.735 -45.472 1.00 48.28 150 ALA A O 1
ATOM 1133 N N . ALA A 1 151 ? 63.140 0.584 -46.981 1.00 51.19 151 ALA A N 1
ATOM 1134 C CA . ALA A 1 151 ? 62.047 0.949 -46.087 1.00 51.19 151 ALA A CA 1
ATOM 1135 C C . ALA A 1 151 ? 61.326 -0.323 -45.607 1.00 51.19 151 ALA A C 1
ATOM 1137 O O . ALA A 1 151 ? 61.158 -1.251 -46.411 1.00 51.19 151 ALA A O 1
ATOM 1138 N N . PRO A 1 152 ? 60.893 -0.389 -44.334 1.00 51.50 152 PRO A N 1
ATOM 1139 C CA . PRO A 1 152 ? 60.147 -1.538 -43.845 1.00 51.50 152 PRO A CA 1
ATOM 1140 C C . PRO A 1 152 ? 58.961 -1.808 -44.785 1.00 51.50 152 PRO A C 1
ATOM 1142 O O . PRO A 1 152 ? 58.287 -0.853 -45.201 1.00 51.50 152 PRO A O 1
ATOM 1145 N N . PRO A 1 153 ? 58.720 -3.076 -45.178 1.00 49.94 153 PRO A N 1
ATOM 1146 C CA . PRO A 1 153 ? 57.676 -3.406 -46.134 1.00 49.94 153 PRO A CA 1
ATOM 1147 C C . PRO A 1 153 ? 56.354 -2.833 -45.639 1.00 49.94 153 PRO A C 1
ATOM 1149 O O . PRO A 1 153 ? 56.013 -2.944 -44.458 1.00 49.94 153 PRO A O 1
ATOM 1152 N N . THR A 1 154 ? 55.618 -2.183 -46.540 1.00 47.72 154 THR A N 1
ATOM 1153 C CA . THR A 1 154 ? 54.289 -1.673 -46.216 1.00 47.72 154 THR A CA 1
ATOM 1154 C C . THR A 1 154 ? 53.464 -2.882 -45.781 1.00 47.72 154 THR A C 1
ATOM 1156 O O . THR A 1 154 ? 53.319 -3.801 -46.592 1.00 47.72 154 THR A O 1
ATOM 1159 N N . PRO A 1 155 ? 52.962 -2.953 -44.531 1.00 45.38 155 PRO A N 1
ATOM 1160 C CA . PRO A 1 155 ? 52.038 -4.017 -44.188 1.00 45.38 155 PRO A CA 1
ATOM 1161 C C . PRO A 1 155 ? 50.897 -3.928 -45.201 1.00 45.38 155 PRO A C 1
ATOM 1163 O O . PRO A 1 155 ? 50.352 -2.840 -45.425 1.00 45.38 155 PRO A O 1
ATOM 1166 N N . ALA A 1 156 ? 50.601 -5.046 -45.878 1.00 44.31 156 ALA A N 1
ATOM 1167 C CA . ALA A 1 156 ? 49.402 -5.154 -46.703 1.00 44.31 156 ALA A CA 1
ATOM 1168 C C . ALA A 1 156 ? 48.241 -4.587 -45.878 1.00 44.31 156 ALA A C 1
ATOM 1170 O O . ALA A 1 156 ? 48.259 -4.809 -44.666 1.00 44.31 156 ALA A O 1
ATOM 1171 N N . PRO A 1 157 ? 47.302 -3.817 -46.462 1.00 43.84 157 PRO A N 1
ATOM 1172 C CA . PRO A 1 157 ? 46.255 -3.148 -45.699 1.00 43.84 157 PRO A CA 1
ATOM 1173 C C . PRO A 1 157 ? 45.413 -4.208 -44.986 1.00 43.84 157 PRO A C 1
ATOM 1175 O O . PRO A 1 157 ? 44.482 -4.773 -45.552 1.00 43.84 157 PRO A O 1
ATOM 1178 N N . GLY A 1 158 ? 45.845 -4.535 -43.778 1.00 41.25 158 GLY A N 1
ATOM 1179 C CA . GLY A 1 158 ? 45.499 -5.732 -43.052 1.00 41.25 158 GLY A CA 1
ATOM 1180 C C . GLY A 1 158 ? 44.562 -5.317 -41.953 1.00 41.25 158 GLY A C 1
ATOM 1181 O O . GLY A 1 158 ? 44.993 -4.688 -40.991 1.00 41.25 158 GLY A O 1
ATOM 1182 N N . GLY A 1 159 ? 43.295 -5.665 -42.151 1.00 47.22 159 GLY A N 1
ATOM 1183 C CA . GLY A 1 159 ? 42.237 -5.508 -41.168 1.00 47.22 159 GLY A CA 1
ATOM 1184 C C . GLY A 1 159 ? 41.838 -4.058 -40.908 1.00 47.22 159 GLY A C 1
ATOM 1185 O O . GLY A 1 159 ? 42.645 -3.130 -40.873 1.00 47.22 159 GLY A O 1
ATOM 1186 N N . ILE A 1 160 ? 40.547 -3.849 -40.686 1.00 44.50 160 ILE A N 1
ATOM 1187 C CA . ILE A 1 160 ? 40.095 -2.638 -40.009 1.00 44.50 160 ILE A CA 1
ATOM 1188 C C . ILE A 1 160 ? 40.620 -2.758 -38.579 1.00 44.50 160 ILE A C 1
ATOM 1190 O O . ILE A 1 160 ? 40.268 -3.706 -37.868 1.00 44.50 160 ILE A O 1
ATOM 1194 N N . ALA A 1 161 ? 41.476 -1.825 -38.165 1.00 36.59 161 ALA A N 1
ATOM 1195 C CA . ALA A 1 161 ? 41.948 -1.758 -36.789 1.00 36.59 161 ALA A CA 1
ATOM 1196 C C . ALA A 1 161 ? 40.745 -1.790 -35.825 1.00 36.59 161 ALA A C 1
ATOM 1198 O O . ALA A 1 161 ? 39.837 -0.969 -35.960 1.00 36.59 161 ALA A O 1
ATOM 1199 N N . GLY A 1 162 ? 40.739 -2.760 -34.904 1.00 42.12 162 GLY A N 1
ATOM 1200 C CA . GLY A 1 162 ? 39.700 -2.942 -33.883 1.00 42.12 162 GLY A CA 1
ATOM 1201 C C . GLY A 1 162 ? 38.626 -4.004 -34.164 1.00 42.12 162 GLY A C 1
ATOM 1202 O O . GLY A 1 162 ? 37.783 -4.202 -33.304 1.00 42.12 162 GLY A O 1
ATOM 1203 N N . THR A 1 163 ? 38.640 -4.701 -35.311 1.00 45.75 163 THR A N 1
ATOM 1204 C CA . THR A 1 163 ? 37.533 -5.625 -35.685 1.00 45.75 163 THR A CA 1
ATOM 1205 C C . THR A 1 163 ? 37.906 -7.105 -35.811 1.00 45.75 163 THR A C 1
ATOM 1207 O O . THR A 1 163 ? 37.026 -7.941 -35.962 1.00 45.75 163 THR A O 1
ATOM 1210 N N . GLY A 1 164 ? 39.194 -7.467 -35.800 1.00 43.41 164 GLY A N 1
ATOM 1211 C CA . GLY A 1 164 ? 39.628 -8.867 -35.950 1.00 43.41 164 GLY A CA 1
ATOM 1212 C C . GLY A 1 164 ? 39.345 -9.520 -37.318 1.00 43.41 164 GLY A C 1
ATOM 1213 O O . GLY A 1 164 ? 39.735 -10.665 -37.529 1.00 43.41 164 GLY A O 1
ATOM 1214 N N . ILE A 1 165 ? 38.727 -8.820 -38.278 1.00 39.22 165 ILE A N 1
ATOM 1215 C CA . ILE A 1 165 ? 38.405 -9.384 -39.596 1.00 39.22 165 ILE A CA 1
ATOM 1216 C C . ILE A 1 165 ? 39.652 -9.376 -40.495 1.00 39.22 165 ILE A C 1
ATOM 1218 O O . ILE A 1 165 ? 40.060 -8.343 -41.036 1.00 39.22 165 ILE A O 1
ATOM 1222 N N . ALA A 1 166 ? 40.250 -10.556 -40.681 1.00 37.56 166 ALA A N 1
ATOM 1223 C CA . ALA A 1 166 ? 41.292 -10.809 -41.669 1.00 37.56 166 ALA A CA 1
ATOM 1224 C C . ALA A 1 166 ? 40.664 -11.028 -43.056 1.00 37.56 166 ALA A C 1
ATOM 1226 O O . ALA A 1 166 ? 40.265 -12.133 -43.418 1.00 37.56 166 ALA A O 1
ATOM 1227 N N . VAL A 1 167 ? 40.585 -9.971 -43.866 1.00 40.44 167 VAL A N 1
ATOM 1228 C CA . VAL A 1 167 ? 40.292 -10.117 -45.297 1.00 40.44 167 VAL A CA 1
ATOM 1229 C C . VAL A 1 167 ? 41.515 -10.780 -45.955 1.00 40.44 167 VAL A C 1
ATOM 1231 O O . VAL A 1 167 ? 42.592 -10.188 -45.964 1.00 40.44 167 VAL A O 1
ATOM 1234 N N . LEU A 1 168 ? 41.330 -11.989 -46.510 1.00 40.00 168 LEU A N 1
ATOM 1235 C CA . LEU A 1 168 ? 42.254 -12.749 -47.383 1.00 40.00 168 LEU A CA 1
ATOM 1236 C C . LEU A 1 168 ? 43.339 -13.668 -46.761 1.00 40.00 168 LEU A C 1
ATOM 1238 O O . LEU A 1 168 ? 44.459 -13.741 -47.262 1.00 40.00 168 LEU A O 1
ATOM 1242 N N . ALA A 1 169 ? 43.004 -14.488 -45.760 1.00 39.00 169 ALA A N 1
ATOM 1243 C CA . ALA A 1 169 ? 43.900 -15.552 -45.272 1.00 39.00 169 ALA A CA 1
ATOM 1244 C C . ALA A 1 169 ? 43.463 -16.977 -45.671 1.00 39.00 169 ALA A C 1
ATOM 1246 O O . ALA A 1 169 ? 43.420 -17.854 -44.819 1.00 39.00 169 ALA A O 1
ATOM 1247 N N . GLN A 1 170 ? 43.139 -17.244 -46.944 1.00 36.81 170 GLN A N 1
ATOM 1248 C CA . GLN A 1 170 ? 42.989 -18.631 -47.421 1.00 36.81 170 GLN A CA 1
ATOM 1249 C C . GLN A 1 170 ? 43.018 -18.741 -48.955 1.00 36.81 170 GLN A C 1
ATOM 1251 O O . GLN A 1 170 ? 41.983 -18.934 -49.562 1.00 36.81 170 GLN A O 1
ATOM 1256 N N . VAL A 1 171 ? 44.196 -18.611 -49.583 1.00 38.06 171 VAL A N 1
ATOM 1257 C CA . VAL A 1 171 ? 44.667 -19.458 -50.711 1.00 38.06 171 VAL A CA 1
ATOM 1258 C C . VAL A 1 171 ? 46.190 -19.265 -50.805 1.00 38.06 171 VAL A C 1
ATOM 1260 O O . VAL A 1 171 ? 46.689 -18.457 -51.579 1.00 38.06 171 VAL A O 1
ATOM 1263 N N . SER A 1 172 ? 46.946 -19.994 -49.985 1.00 38.88 172 SER A N 1
ATOM 1264 C CA . SER A 1 172 ? 48.407 -20.114 -50.115 1.00 38.88 172 SER A CA 1
ATOM 1265 C C . SER A 1 172 ? 48.784 -21.587 -50.084 1.00 38.88 172 SER A C 1
ATOM 1267 O O . SER A 1 172 ? 49.338 -22.080 -49.108 1.00 38.88 172 SER A O 1
ATOM 1269 N N . VAL A 1 173 ? 48.473 -22.303 -51.164 1.00 37.03 173 VAL A N 1
ATOM 1270 C CA . VAL A 1 173 ? 49.036 -23.630 -51.435 1.00 37.03 173 VAL A CA 1
ATOM 1271 C C . VAL A 1 173 ? 49.498 -23.646 -52.885 1.00 37.03 173 VAL A C 1
ATOM 1273 O O . VAL A 1 173 ? 48.767 -24.078 -53.760 1.00 37.03 173 VAL A O 1
ATOM 1276 N N . HIS A 1 174 ? 50.698 -23.107 -53.117 1.00 30.98 174 HIS A N 1
ATOM 1277 C CA . HIS A 1 174 ? 51.718 -23.568 -54.077 1.00 30.98 174 HIS A CA 1
ATOM 1278 C C . HIS A 1 174 ? 52.776 -22.471 -54.244 1.00 30.98 174 HIS A C 1
ATOM 1280 O O . HIS A 1 174 ? 52.756 -21.662 -55.166 1.00 30.98 174 HIS A O 1
ATOM 1286 N N . ARG A 1 175 ? 53.728 -22.448 -53.309 1.00 38.53 175 ARG A N 1
ATOM 1287 C CA . ARG A 1 175 ? 55.017 -21.782 -53.491 1.00 38.53 175 ARG A CA 1
ATOM 1288 C C . ARG A 1 175 ? 56.071 -22.871 -53.556 1.00 38.53 175 ARG A C 1
ATOM 1290 O O . ARG A 1 175 ? 56.531 -23.304 -52.507 1.00 38.53 175 ARG A O 1
ATOM 1297 N N . GLN A 1 176 ? 56.461 -23.294 -54.754 1.00 34.41 176 GLN A N 1
ATOM 1298 C CA . GLN A 1 176 ? 57.757 -23.928 -54.977 1.00 34.41 176 GLN A CA 1
ATOM 1299 C C . GLN A 1 176 ? 58.194 -23.757 -56.438 1.00 34.41 176 GLN A C 1
ATOM 1301 O O . GLN A 1 176 ? 57.408 -23.946 -57.355 1.00 34.41 176 GLN A O 1
ATOM 1306 N N . GLN A 1 177 ? 59.483 -23.438 -56.573 1.00 31.39 177 GLN A N 1
ATOM 1307 C CA . GLN A 1 177 ? 60.307 -23.266 -57.775 1.00 31.39 177 GLN A CA 1
ATOM 1308 C C . GLN A 1 177 ? 60.390 -21.858 -58.390 1.00 31.39 177 GLN A C 1
ATOM 1310 O O . GLN A 1 177 ? 59.415 -21.202 -58.736 1.00 31.39 177 GLN A O 1
ATOM 1315 N N . ARG A 1 178 ? 61.645 -21.392 -58.428 1.00 43.03 178 ARG A N 1
ATOM 1316 C CA . ARG A 1 178 ? 62.141 -20.144 -59.000 1.00 43.03 178 ARG A CA 1
ATOM 1317 C C . ARG A 1 178 ? 62.312 -20.329 -60.505 1.00 43.03 178 ARG A C 1
ATOM 1319 O O . ARG A 1 178 ? 63.054 -21.218 -60.891 1.00 43.03 178 ARG A O 1
ATOM 1326 N N . GLU A 1 179 ? 61.757 -19.413 -61.284 1.00 31.23 179 GLU A N 1
ATOM 1327 C CA . GLU A 1 179 ? 62.344 -18.849 -62.504 1.00 31.23 179 GLU A CA 1
ATOM 1328 C C . GLU A 1 179 ? 61.631 -17.511 -62.757 1.00 31.23 179 GLU A C 1
ATOM 1330 O O . GLU A 1 179 ? 60.423 -17.396 -62.542 1.00 31.23 179 GLU A O 1
ATOM 1335 N N . ALA A 1 180 ? 62.383 -16.456 -63.082 1.00 35.22 180 ALA A N 1
ATOM 1336 C CA . ALA A 1 180 ? 61.803 -15.140 -63.338 1.00 35.22 180 ALA A CA 1
ATOM 1337 C C . ALA A 1 180 ? 60.977 -15.202 -64.637 1.00 35.22 180 ALA A C 1
ATOM 1339 O O . ALA A 1 180 ? 61.540 -15.588 -65.664 1.00 35.22 180 ALA A O 1
ATOM 1340 N N . PRO A 1 181 ? 59.683 -14.826 -64.640 1.00 38.00 181 PRO A N 1
ATOM 1341 C CA . PRO A 1 181 ? 58.921 -14.780 -65.878 1.00 38.00 181 PRO A CA 1
ATOM 1342 C C . PRO A 1 181 ? 59.500 -13.687 -66.793 1.00 38.00 181 PRO A C 1
ATOM 1344 O O . PRO A 1 181 ? 59.861 -12.615 -66.292 1.00 38.00 181 PRO A O 1
ATOM 1347 N N . PRO A 1 182 ? 59.591 -13.922 -68.114 1.00 41.56 182 PRO A N 1
ATOM 1348 C CA . PRO A 1 182 ? 59.978 -12.894 -69.078 1.00 41.56 182 PRO A CA 1
ATOM 1349 C C . PRO A 1 182 ? 59.032 -11.679 -68.996 1.00 41.56 182 PRO A C 1
ATOM 1351 O O . PRO A 1 182 ? 57.894 -11.826 -68.534 1.00 41.56 182 PRO A O 1
ATOM 1354 N N . PRO A 1 183 ? 59.475 -10.474 -69.420 1.00 48.84 183 PRO A N 1
ATOM 1355 C CA . PRO A 1 183 ? 58.629 -9.284 -69.400 1.00 48.84 183 PRO A CA 1
ATOM 1356 C C . PRO A 1 183 ? 57.317 -9.564 -70.147 1.00 48.84 183 PRO A C 1
ATOM 1358 O O . PRO A 1 183 ? 57.348 -10.222 -71.193 1.00 48.84 183 PRO A O 1
ATOM 1361 N N . PRO A 1 184 ? 56.168 -9.115 -69.609 1.00 41.47 184 PRO A N 1
ATOM 1362 C CA . PRO A 1 184 ? 54.874 -9.452 -70.176 1.00 41.47 184 PRO A CA 1
ATOM 1363 C C . PRO A 1 184 ? 54.803 -8.958 -71.629 1.00 41.47 184 PRO A C 1
ATOM 1365 O O . PRO A 1 184 ? 55.116 -7.791 -71.883 1.00 41.47 184 PRO A O 1
ATOM 1368 N N . PRO A 1 185 ? 54.414 -9.820 -72.586 1.00 41.91 185 PRO A N 1
ATOM 1369 C CA . PRO A 1 185 ? 54.196 -9.401 -73.961 1.00 41.91 185 PRO A CA 1
ATOM 1370 C C . PRO A 1 185 ? 53.071 -8.363 -74.015 1.00 41.91 185 PRO A C 1
ATOM 1372 O O . PRO A 1 185 ? 52.046 -8.511 -73.340 1.00 41.91 185 PRO A O 1
ATOM 1375 N N . GLU A 1 186 ? 53.262 -7.324 -74.834 1.00 53.72 186 GLU A N 1
ATOM 1376 C CA . GLU A 1 186 ? 52.233 -6.330 -75.134 1.00 53.72 186 GLU A CA 1
ATOM 1377 C C . GLU A 1 186 ? 50.979 -7.043 -75.644 1.00 53.72 186 GLU A C 1
ATOM 1379 O O . GLU A 1 186 ? 50.937 -7.555 -76.762 1.00 53.72 186 GLU A O 1
ATOM 1384 N N . THR A 1 187 ? 49.952 -7.116 -74.801 1.00 33.38 187 THR A N 1
ATOM 1385 C CA . THR A 1 187 ? 48.678 -7.727 -75.162 1.00 33.38 187 THR A CA 1
ATOM 1386 C C . THR A 1 187 ? 47.535 -6.791 -74.798 1.00 33.38 187 THR A C 1
ATOM 1388 O O . THR A 1 187 ? 47.337 -6.416 -73.648 1.00 33.38 187 THR A O 1
ATOM 1391 N N . PHE A 1 188 ? 46.828 -6.415 -75.865 1.00 29.84 188 PHE A N 1
ATOM 1392 C CA . PHE A 1 188 ? 45.514 -5.786 -75.953 1.00 29.84 188 PHE A CA 1
ATOM 1393 C C . PHE A 1 188 ? 45.288 -4.521 -75.122 1.00 29.84 188 PHE A C 1
ATOM 1395 O O . PHE A 1 188 ? 44.786 -4.575 -74.011 1.00 29.84 188 PHE A O 1
ATOM 1402 N N . GLY A 1 189 ? 45.571 -3.384 -75.773 1.00 36.22 189 GLY A N 1
ATOM 1403 C CA . GLY A 1 189 ? 44.674 -2.228 -75.857 1.00 36.22 189 GLY A CA 1
ATOM 1404 C C . GLY A 1 189 ? 44.240 -1.595 -74.539 1.00 36.22 189 GLY A C 1
ATOM 1405 O O . GLY A 1 189 ? 43.531 -2.203 -73.748 1.00 36.22 189 GLY A O 1
ATOM 1406 N N . ALA A 1 190 ? 44.593 -0.317 -74.364 1.00 36.22 190 ALA A N 1
ATOM 1407 C CA . ALA A 1 190 ? 44.056 0.573 -73.340 1.00 36.22 190 ALA A CA 1
ATOM 1408 C C . ALA A 1 190 ? 42.624 0.180 -72.951 1.00 36.22 190 ALA A C 1
ATOM 1410 O O . ALA A 1 190 ? 41.720 0.267 -73.785 1.00 36.22 190 ALA A O 1
ATOM 1411 N N . TYR A 1 191 ? 42.446 -0.274 -71.705 1.00 37.56 191 TYR A N 1
ATOM 1412 C CA . TYR A 1 191 ? 41.141 -0.554 -71.119 1.00 37.56 191 TYR A CA 1
ATOM 1413 C C . TYR A 1 191 ? 40.248 0.637 -71.453 1.00 37.56 191 TYR A C 1
ATOM 1415 O O . TYR A 1 191 ? 40.493 1.756 -70.985 1.00 37.56 191 TYR A O 1
ATOM 1423 N N . ALA A 1 192 ? 39.307 0.430 -72.374 1.00 41.06 192 ALA A N 1
ATOM 1424 C CA . ALA A 1 192 ? 38.488 1.507 -72.885 1.00 41.06 192 ALA A CA 1
ATOM 1425 C C . ALA A 1 192 ? 37.817 2.159 -71.678 1.00 41.06 192 ALA A C 1
ATOM 1427 O O . ALA A 1 192 ? 37.178 1.476 -70.875 1.00 41.06 192 ALA A O 1
ATOM 1428 N N . LYS A 1 193 ? 38.012 3.472 -71.518 1.00 48.19 193 LYS A N 1
ATOM 1429 C CA . LYS A 1 193 ? 37.329 4.280 -70.510 1.00 48.19 193 LYS A CA 1
ATOM 1430 C C . LYS A 1 193 ? 35.819 4.189 -70.749 1.00 48.19 193 LYS A C 1
ATOM 1432 O O . LYS A 1 193 ? 35.220 5.089 -71.328 1.00 48.19 193 LYS A O 1
ATOM 1437 N N . LYS A 1 194 ? 35.177 3.139 -70.240 1.00 43.16 194 LYS A N 1
ATOM 1438 C CA . LYS A 1 194 ? 33.741 3.097 -69.957 1.00 43.16 194 LYS A CA 1
ATOM 1439 C C . LYS A 1 194 ? 33.506 3.934 -68.696 1.00 43.16 194 LYS A C 1
ATOM 1441 O O . LYS A 1 194 ? 33.154 3.448 -67.629 1.00 43.16 194 LYS A O 1
ATOM 1446 N N . SER A 1 195 ? 33.787 5.232 -68.822 1.00 50.41 195 SER A N 1
ATOM 1447 C CA . SER A 1 195 ? 33.711 6.223 -67.742 1.00 50.41 195 SER A CA 1
ATOM 1448 C C . SER A 1 195 ? 32.298 6.357 -67.164 1.00 50.41 195 SER A C 1
ATOM 1450 O O . SER A 1 195 ? 32.141 6.885 -66.069 1.00 50.41 195 SER A O 1
ATOM 1452 N N . GLN A 1 196 ? 31.278 5.899 -67.894 1.00 50.19 196 GLN A N 1
ATOM 1453 C CA . GLN A 1 196 ? 29.873 6.108 -67.562 1.00 50.19 196 GLN A CA 1
ATOM 1454 C C . GLN A 1 196 ? 29.243 4.938 -66.780 1.00 50.19 196 GLN A C 1
ATOM 1456 O O . GLN A 1 196 ? 28.374 5.181 -65.953 1.00 50.19 196 GLN A O 1
ATOM 1461 N N . GLU A 1 197 ? 29.711 3.694 -66.954 1.00 51.66 197 GLU A N 1
ATOM 1462 C CA . GLU A 1 197 ? 29.186 2.523 -66.219 1.00 51.66 197 GLU A CA 1
ATOM 1463 C C . GLU A 1 197 ? 29.855 2.340 -64.839 1.00 51.66 197 GLU A C 1
ATOM 1465 O O . GLU A 1 197 ? 29.180 2.031 -63.860 1.00 51.66 197 GLU A O 1
ATOM 1470 N N . ASN A 1 198 ? 31.157 2.628 -64.703 1.00 54.03 198 ASN A N 1
ATOM 1471 C CA . ASN A 1 198 ? 31.882 2.436 -63.432 1.00 54.03 198 ASN A CA 1
ATOM 1472 C C . ASN A 1 198 ? 31.586 3.518 -62.377 1.00 54.03 198 ASN A C 1
ATOM 1474 O O . ASN A 1 198 ? 31.794 3.293 -61.183 1.00 54.03 198 ASN A O 1
ATOM 1478 N N . SER A 1 199 ? 31.042 4.667 -62.793 1.00 61.91 199 SER A N 1
ATOM 1479 C CA . SER A 1 199 ? 30.508 5.676 -61.869 1.00 61.91 199 SER A CA 1
ATOM 1480 C C . SER A 1 199 ? 29.280 5.164 -61.103 1.00 61.91 199 SER A C 1
ATOM 1482 O O . SER A 1 199 ? 29.023 5.631 -59.994 1.00 61.91 199 SER A O 1
ATOM 1484 N N . GLY A 1 200 ? 28.539 4.197 -61.659 1.00 76.75 200 GLY A N 1
ATOM 1485 C CA . GLY A 1 200 ? 27.342 3.636 -61.030 1.00 76.75 200 GLY A CA 1
ATOM 1486 C C . GLY A 1 200 ? 27.646 2.848 -59.754 1.00 76.75 200 GLY A C 1
ATOM 1487 O O . GLY A 1 200 ? 26.921 2.972 -58.773 1.00 76.75 200 GLY A O 1
ATOM 1488 N N . VAL A 1 201 ? 28.759 2.106 -59.717 1.00 80.12 201 VAL A N 1
ATOM 1489 C CA . VAL A 1 201 ? 29.153 1.308 -58.538 1.00 80.12 201 VAL A CA 1
ATOM 1490 C C . VAL A 1 201 ? 29.597 2.202 -57.375 1.00 80.12 201 VAL A C 1
ATOM 1492 O O . VAL A 1 201 ? 29.221 1.955 -56.234 1.00 80.12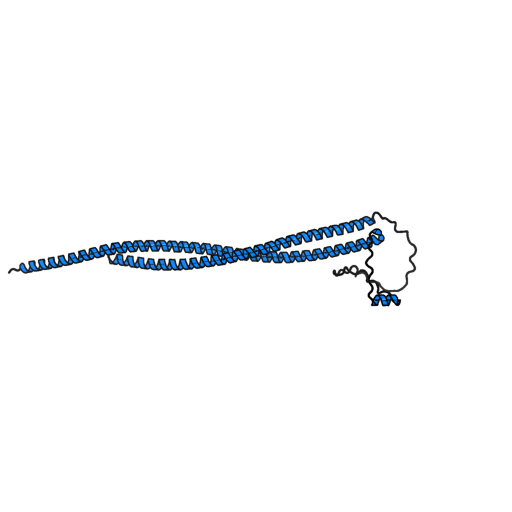 201 VAL A O 1
ATOM 1495 N N . ILE A 1 202 ? 30.346 3.279 -57.648 1.00 79.62 202 ILE A N 1
ATOM 1496 C CA . ILE A 1 202 ? 30.736 4.262 -56.617 1.00 79.62 202 ILE A CA 1
ATOM 1497 C C . ILE A 1 202 ? 29.497 4.993 -56.074 1.00 79.62 202 ILE A C 1
ATOM 1499 O O . ILE A 1 202 ? 29.391 5.218 -54.866 1.00 79.62 202 ILE A O 1
ATOM 1503 N N . ALA A 1 203 ? 28.537 5.323 -56.945 1.00 84.31 203 ALA A N 1
ATOM 1504 C CA . ALA A 1 203 ? 27.259 5.893 -56.531 1.00 84.31 203 ALA A CA 1
ATOM 1505 C C . ALA A 1 203 ? 26.458 4.915 -55.654 1.00 84.31 203 ALA A C 1
ATOM 1507 O O . ALA A 1 203 ? 25.965 5.316 -54.606 1.00 84.31 203 ALA A O 1
ATOM 1508 N N . MET A 1 204 ? 26.409 3.627 -56.012 1.00 85.81 204 MET A N 1
ATOM 1509 C CA . MET A 1 204 ? 25.768 2.589 -55.196 1.00 85.81 204 MET A CA 1
ATOM 1510 C C . MET A 1 204 ? 26.445 2.429 -53.825 1.00 85.81 204 MET A C 1
ATOM 1512 O O . MET A 1 204 ? 25.756 2.343 -52.818 1.00 85.81 204 MET A O 1
ATOM 1516 N N . MET A 1 205 ? 27.781 2.467 -53.750 1.00 87.88 205 MET A N 1
ATOM 1517 C CA . MET A 1 205 ? 28.506 2.455 -52.468 1.00 87.88 205 MET A CA 1
ATOM 1518 C C . MET A 1 205 ? 28.208 3.692 -51.611 1.00 87.88 205 MET A C 1
ATOM 1520 O O . MET A 1 205 ? 28.111 3.588 -50.394 1.00 87.88 205 MET A O 1
ATOM 1524 N N . THR A 1 206 ? 28.040 4.857 -52.240 1.00 87.62 206 THR A N 1
ATOM 1525 C CA . THR A 1 206 ? 27.673 6.098 -51.541 1.00 87.62 206 THR A CA 1
ATOM 1526 C C . THR A 1 206 ? 26.237 6.038 -51.015 1.00 87.62 206 THR A C 1
ATOM 1528 O O . THR A 1 206 ? 25.980 6.507 -49.911 1.00 87.62 206 THR A O 1
ATOM 1531 N N . LEU A 1 207 ? 25.314 5.428 -51.768 1.00 91.88 207 LEU A N 1
ATOM 1532 C CA . LEU A 1 207 ? 23.957 5.152 -51.291 1.00 91.88 207 LEU A CA 1
ATOM 1533 C C . LEU A 1 207 ? 23.976 4.196 -50.093 1.00 91.88 207 LEU A C 1
ATOM 1535 O O . LEU A 1 207 ? 23.389 4.532 -49.078 1.00 91.88 207 LEU A O 1
ATOM 1539 N N . LEU A 1 208 ? 24.747 3.103 -50.144 1.00 93.19 208 LEU A N 1
ATOM 1540 C CA . LEU A 1 208 ? 24.887 2.179 -49.008 1.00 93.19 208 LEU A CA 1
ATOM 1541 C C . LEU A 1 208 ? 25.475 2.848 -47.756 1.00 93.19 208 LEU A C 1
ATOM 1543 O O . LEU A 1 208 ? 25.036 2.561 -46.649 1.00 93.19 208 LEU A O 1
ATOM 1547 N N . ILE A 1 209 ? 26.450 3.754 -47.906 1.00 93.12 209 ILE A N 1
ATOM 1548 C CA . ILE A 1 209 ? 26.962 4.555 -46.778 1.00 93.12 209 ILE A CA 1
ATOM 1549 C C . ILE A 1 209 ? 25.845 5.412 -46.183 1.00 93.12 209 ILE A C 1
ATOM 1551 O O . ILE A 1 209 ? 25.705 5.463 -44.966 1.00 93.12 209 ILE A O 1
ATOM 1555 N N . LYS A 1 210 ? 25.056 6.074 -47.034 1.00 94.12 210 LYS A N 1
ATOM 1556 C CA . LYS A 1 210 ? 23.946 6.923 -46.599 1.00 94.12 210 LYS A CA 1
ATOM 1557 C C . LYS A 1 210 ? 22.836 6.113 -45.922 1.00 94.12 210 LYS A C 1
ATOM 1559 O O . LYS A 1 210 ? 22.258 6.587 -44.949 1.00 94.12 210 LYS A O 1
ATOM 1564 N N . ASP A 1 211 ? 22.556 4.912 -46.417 1.00 94.94 211 ASP A N 1
ATOM 1565 C CA . ASP A 1 211 ? 21.586 3.997 -45.815 1.00 94.94 211 ASP A CA 1
ATOM 1566 C C . ASP A 1 211 ? 22.074 3.540 -44.429 1.00 94.94 211 ASP A C 1
ATOM 1568 O O . ASP A 1 211 ? 21.330 3.666 -43.463 1.00 94.94 211 ASP A O 1
ATOM 1572 N N . LEU A 1 212 ? 23.354 3.163 -44.286 1.00 94.56 212 LEU A N 1
ATOM 1573 C CA . LEU A 1 212 ? 23.958 2.846 -42.981 1.00 94.56 212 LEU A CA 1
ATOM 1574 C C . LEU A 1 212 ? 23.964 4.046 -42.021 1.00 94.56 212 LEU A C 1
ATOM 1576 O O . LEU A 1 212 ? 23.704 3.885 -40.834 1.00 94.56 212 LEU A O 1
ATOM 1580 N N . GLU A 1 213 ? 24.255 5.258 -42.504 1.00 94.12 213 GLU A N 1
ATOM 1581 C CA . GLU A 1 213 ? 24.166 6.484 -41.694 1.00 94.12 213 GLU A CA 1
ATOM 1582 C C . GLU A 1 213 ? 22.743 6.729 -41.193 1.00 94.12 213 GLU A C 1
ATOM 1584 O O . GLU A 1 213 ? 22.552 7.132 -40.043 1.00 94.12 213 GLU A O 1
ATOM 1589 N N . LYS A 1 214 ? 21.749 6.475 -42.046 1.00 95.69 214 LYS A N 1
ATOM 1590 C CA . LYS A 1 214 ? 20.343 6.590 -41.684 1.00 95.69 214 LYS A CA 1
ATOM 1591 C C . LYS A 1 214 ? 19.962 5.540 -40.639 1.00 95.69 214 LYS A C 1
ATOM 1593 O O . LYS A 1 214 ? 19.405 5.922 -39.619 1.00 95.69 214 LYS A O 1
ATOM 1598 N N . GLU A 1 215 ? 20.325 4.274 -40.838 1.00 93.94 215 GLU A N 1
ATOM 1599 C CA . GLU A 1 215 ? 20.082 3.194 -39.868 1.00 93.94 215 GLU A CA 1
ATOM 1600 C C . GLU A 1 215 ? 20.737 3.478 -38.511 1.00 93.94 215 GLU A C 1
ATOM 1602 O O . GLU A 1 215 ? 20.105 3.308 -37.474 1.00 93.94 215 GLU A O 1
ATOM 1607 N N . MET A 1 216 ? 21.985 3.961 -38.498 1.00 94.12 216 MET A N 1
ATOM 1608 C CA . MET A 1 216 ? 22.667 4.360 -37.261 1.00 94.12 216 MET A CA 1
ATOM 1609 C C . MET A 1 216 ? 21.949 5.518 -36.556 1.00 94.12 216 MET A C 1
ATOM 1611 O O . MET A 1 216 ? 21.833 5.509 -35.336 1.00 94.12 216 MET A O 1
ATOM 1615 N N . THR A 1 217 ? 21.450 6.500 -37.314 1.00 95.56 217 THR A N 1
ATOM 1616 C CA . THR A 1 217 ? 20.701 7.635 -36.751 1.00 95.56 217 THR A CA 1
ATOM 1617 C C . THR A 1 217 ? 19.364 7.179 -36.165 1.00 95.56 217 THR A C 1
ATOM 1619 O O . THR A 1 217 ? 19.001 7.587 -35.066 1.00 95.56 217 THR A O 1
ATOM 1622 N N . GLU A 1 218 ? 18.637 6.317 -36.879 1.00 95.06 218 GLU A N 1
ATOM 1623 C CA . GLU A 1 218 ? 17.373 5.740 -36.411 1.00 95.06 218 GLU A CA 1
ATOM 1624 C C . GLU A 1 218 ? 17.590 4.908 -35.140 1.00 95.06 218 GLU A C 1
ATOM 1626 O O . GLU A 1 218 ? 16.867 5.091 -34.158 1.00 95.06 218 GLU A O 1
ATOM 1631 N N . ALA A 1 219 ? 18.633 4.073 -35.114 1.00 93.69 219 ALA A N 1
ATOM 1632 C CA . ALA A 1 219 ? 19.020 3.306 -33.935 1.00 93.69 219 ALA A CA 1
ATOM 1633 C C . ALA A 1 219 ? 19.374 4.212 -32.743 1.00 93.69 219 ALA A C 1
ATOM 1635 O O . A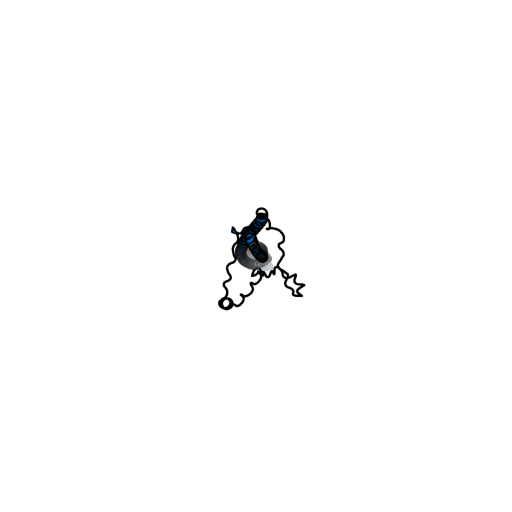LA A 1 219 ? 18.927 3.942 -31.634 1.00 93.69 219 ALA A O 1
ATOM 1636 N N . GLU A 1 220 ? 20.124 5.300 -32.954 1.00 94.25 220 GLU A N 1
ATOM 1637 C CA . GLU A 1 220 ? 20.466 6.261 -31.894 1.00 94.25 220 GLU A CA 1
ATOM 1638 C C . GLU A 1 220 ? 19.218 6.943 -31.322 1.00 94.25 220 GLU A C 1
ATOM 1640 O O . GLU A 1 220 ? 19.086 7.085 -30.106 1.00 94.25 220 GLU A O 1
ATOM 1645 N N . THR A 1 221 ? 18.271 7.332 -32.182 1.00 94.88 221 THR A N 1
ATOM 1646 C CA . THR A 1 221 ? 17.004 7.907 -31.714 1.00 94.88 221 THR A CA 1
ATOM 1647 C C . THR A 1 221 ? 16.168 6.900 -30.931 1.00 94.88 221 THR A C 1
ATOM 1649 O O . THR A 1 221 ? 15.691 7.240 -29.852 1.00 94.88 221 THR A O 1
ATOM 1652 N N . ALA A 1 222 ? 16.049 5.661 -31.419 1.00 94.12 222 ALA A N 1
ATOM 1653 C CA . ALA A 1 222 ? 15.301 4.605 -30.745 1.00 94.12 222 ALA A CA 1
ATOM 1654 C C . ALA A 1 222 ? 15.912 4.257 -29.381 1.00 94.12 222 ALA A C 1
ATOM 1656 O O . ALA A 1 222 ? 15.194 4.138 -28.394 1.00 94.12 222 ALA A O 1
ATOM 1657 N N . GLU A 1 223 ? 17.239 4.161 -29.308 1.00 95.12 223 GLU A N 1
ATOM 1658 C CA . GLU A 1 223 ? 17.965 3.913 -28.065 1.00 95.12 223 GLU A CA 1
ATOM 1659 C C . GLU A 1 223 ? 17.779 5.051 -27.056 1.00 95.12 223 GLU A C 1
ATOM 1661 O O . GLU A 1 223 ? 17.567 4.806 -25.869 1.00 95.12 223 GLU A O 1
ATOM 1666 N N . ARG A 1 224 ? 17.852 6.308 -27.510 1.00 95.19 224 ARG A N 1
ATOM 1667 C CA . ARG A 1 224 ? 17.641 7.469 -26.641 1.00 95.19 224 ARG A CA 1
ATOM 1668 C C . ARG A 1 224 ? 16.227 7.477 -26.065 1.00 95.19 224 ARG A C 1
ATOM 1670 O O . ARG A 1 224 ? 16.063 7.754 -24.879 1.00 95.19 224 ARG A O 1
ATOM 1677 N N . ASP A 1 225 ? 15.229 7.200 -26.896 1.00 94.88 225 ASP A N 1
ATOM 1678 C CA . ASP A 1 225 ? 13.833 7.191 -26.471 1.00 94.88 225 ASP A CA 1
ATOM 1679 C C . ASP A 1 225 ? 13.574 6.012 -25.507 1.00 94.88 225 ASP A C 1
ATOM 1681 O O . ASP A 1 225 ? 13.026 6.221 -24.427 1.00 94.88 225 ASP A O 1
ATOM 1685 N N . ALA A 1 226 ? 14.106 4.816 -25.796 1.00 94.50 226 ALA A N 1
ATOM 1686 C CA . ALA A 1 226 ? 14.046 3.661 -24.889 1.00 94.50 226 ALA A CA 1
ATOM 1687 C C . ALA A 1 226 ? 14.741 3.920 -23.538 1.00 94.50 226 ALA A C 1
ATOM 1689 O O . ALA A 1 226 ? 14.253 3.517 -22.481 1.00 94.50 226 ALA A O 1
ATOM 1690 N N . GLN A 1 227 ? 15.878 4.622 -23.551 1.00 93.88 227 GLN A N 1
ATOM 1691 C CA . GLN A 1 227 ? 16.576 5.029 -22.333 1.00 93.88 227 GLN A CA 1
ATOM 1692 C C . GLN A 1 227 ? 15.748 6.028 -21.513 1.00 93.88 227 GLN A C 1
ATOM 1694 O O . GLN A 1 227 ? 15.675 5.894 -20.291 1.00 93.88 227 GLN A O 1
ATOM 1699 N N . ALA A 1 228 ? 15.109 7.001 -22.167 1.00 95.94 228 ALA A N 1
ATOM 1700 C CA . ALA A 1 228 ? 14.253 7.978 -21.500 1.00 95.94 228 ALA A CA 1
ATOM 1701 C C . ALA A 1 228 ? 13.024 7.315 -20.855 1.00 95.94 228 ALA A C 1
ATOM 1703 O O . ALA A 1 228 ? 12.708 7.613 -19.702 1.00 95.94 228 ALA A O 1
ATOM 1704 N N . ASP A 1 229 ? 12.380 6.379 -21.555 1.00 95.62 229 ASP A N 1
ATOM 1705 C CA . ASP A 1 229 ? 11.245 5.616 -21.028 1.00 95.62 229 ASP A CA 1
ATOM 1706 C C . ASP A 1 229 ? 11.651 4.763 -19.819 1.00 95.62 229 ASP A C 1
ATOM 1708 O O . ASP A 1 229 ? 10.940 4.720 -18.813 1.00 95.62 229 ASP A O 1
ATOM 1712 N N . TYR A 1 230 ? 12.827 4.131 -19.874 1.00 96.31 230 TYR A N 1
ATOM 1713 C CA . TYR A 1 230 ? 13.371 3.381 -18.744 1.00 96.31 230 TYR A CA 1
ATOM 1714 C C . TYR A 1 230 ? 13.642 4.283 -17.533 1.00 96.31 230 TYR A C 1
ATOM 1716 O O . TYR A 1 230 ? 13.253 3.951 -16.415 1.00 96.31 230 TYR A O 1
ATOM 1724 N N . GLU A 1 231 ? 14.270 5.443 -17.726 1.00 96.56 231 GLU A N 1
ATOM 1725 C CA . GLU A 1 231 ? 14.536 6.393 -16.638 1.00 96.56 231 GLU A CA 1
ATOM 1726 C C . GLU A 1 231 ? 13.245 6.936 -16.015 1.00 96.56 231 GLU A C 1
ATOM 1728 O O . GLU A 1 231 ? 13.149 7.033 -14.787 1.00 96.56 231 GLU A O 1
ATOM 1733 N N . ALA A 1 232 ? 12.240 7.235 -16.841 1.00 97.25 232 ALA A N 1
ATOM 1734 C CA . ALA A 1 232 ? 10.916 7.631 -16.379 1.00 97.25 232 ALA A CA 1
ATOM 1735 C C . ALA A 1 232 ? 10.259 6.514 -15.556 1.00 97.25 232 ALA A C 1
ATOM 1737 O O . ALA A 1 232 ? 9.846 6.756 -14.421 1.00 97.25 232 ALA A O 1
ATOM 1738 N N . LEU A 1 233 ? 10.256 5.278 -16.067 1.00 96.69 233 LEU A N 1
ATOM 1739 C CA . LEU A 1 233 ? 9.736 4.110 -15.356 1.00 96.69 233 LEU A CA 1
ATOM 1740 C C . LEU A 1 233 ? 10.442 3.906 -14.011 1.00 96.69 233 LEU A C 1
ATOM 1742 O O . LEU A 1 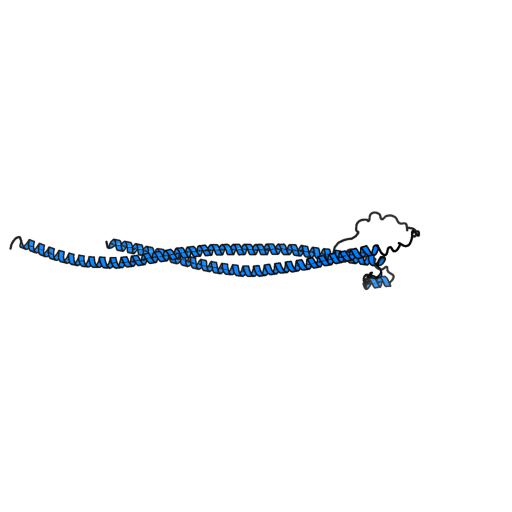233 ? 9.776 3.676 -13.002 1.00 96.69 233 LEU A O 1
ATOM 1746 N N . MET A 1 234 ? 11.769 4.022 -13.961 1.00 97.19 234 MET A N 1
ATOM 1747 C CA . MET A 1 234 ? 12.534 3.870 -12.721 1.00 97.19 234 MET A CA 1
ATOM 1748 C C . MET A 1 234 ? 12.204 4.958 -11.700 1.00 97.19 234 MET A C 1
ATOM 1750 O O . MET A 1 234 ? 12.070 4.664 -10.511 1.00 97.19 234 MET A O 1
ATOM 1754 N N . ARG A 1 235 ? 12.048 6.207 -12.148 1.00 97.88 235 ARG A N 1
ATOM 1755 C CA . ARG A 1 235 ? 11.679 7.329 -11.280 1.00 97.88 235 ARG A CA 1
ATOM 1756 C C . ARG A 1 235 ? 10.276 7.149 -10.708 1.00 97.88 235 ARG A C 1
ATOM 1758 O O . ARG A 1 235 ? 10.101 7.230 -9.494 1.00 97.88 235 ARG A O 1
ATOM 1765 N N . ASP A 1 236 ? 9.307 6.874 -11.571 1.00 97.56 236 ASP A N 1
ATOM 1766 C CA . ASP A 1 236 ? 7.904 6.749 -11.182 1.00 97.56 236 ASP A CA 1
ATOM 1767 C C . ASP A 1 236 ? 7.692 5.499 -10.310 1.00 97.56 236 ASP A C 1
ATOM 1769 O O . ASP A 1 236 ? 6.946 5.536 -9.331 1.00 97.56 236 ASP A O 1
ATOM 1773 N N . SER A 1 237 ? 8.422 4.410 -10.583 1.00 97.69 237 SER A N 1
ATOM 1774 C CA . SER A 1 237 ? 8.426 3.213 -9.730 1.00 97.69 237 SER A CA 1
ATOM 1775 C C . SER A 1 237 ? 9.047 3.487 -8.364 1.00 97.69 237 SER A C 1
ATOM 1777 O O . SER A 1 237 ? 8.524 3.023 -7.353 1.00 97.69 237 SER A O 1
ATOM 1779 N N . ALA A 1 238 ? 10.139 4.253 -8.299 1.00 97.44 238 ALA A N 1
ATOM 1780 C CA . ALA A 1 238 ? 10.735 4.634 -7.024 1.00 97.44 238 ALA A CA 1
ATOM 1781 C C . ALA A 1 238 ? 9.759 5.480 -6.193 1.00 97.44 238 ALA A C 1
ATOM 1783 O O . ALA A 1 238 ? 9.524 5.158 -5.029 1.00 97.44 238 ALA A O 1
ATOM 1784 N N . GLU A 1 239 ? 9.146 6.505 -6.792 1.00 97.88 239 GLU A N 1
ATOM 1785 C CA . GLU A 1 239 ? 8.143 7.343 -6.128 1.00 97.88 239 GLU A CA 1
ATOM 1786 C C . GLU A 1 239 ? 6.960 6.504 -5.637 1.00 97.88 239 GLU A C 1
ATOM 1788 O O . GLU A 1 239 ? 6.650 6.520 -4.442 1.00 97.88 239 GLU A O 1
ATOM 1793 N N . LYS A 1 240 ? 6.371 5.688 -6.516 1.00 97.75 240 LYS A N 1
ATOM 1794 C CA . LYS A 1 240 ? 5.267 4.795 -6.162 1.00 97.75 240 LYS A CA 1
ATOM 1795 C C . LYS A 1 240 ? 5.635 3.866 -5.007 1.00 97.75 240 LYS A C 1
ATOM 1797 O O . LYS A 1 240 ? 4.889 3.779 -4.039 1.00 97.75 240 LYS A O 1
ATOM 1802 N N . ARG A 1 241 ? 6.816 3.246 -5.041 1.00 96.38 241 ARG A N 1
ATOM 1803 C CA . ARG A 1 241 ? 7.289 2.372 -3.959 1.00 96.38 241 ARG A CA 1
ATOM 1804 C C . ARG A 1 241 ? 7.399 3.115 -2.631 1.00 96.38 241 ARG A C 1
ATOM 1806 O O . ARG A 1 241 ? 7.059 2.542 -1.598 1.00 96.38 241 ARG A O 1
ATOM 1813 N N . THR A 1 242 ? 7.842 4.376 -2.630 1.00 97.44 242 THR A N 1
ATOM 1814 C CA . THR A 1 242 ? 7.884 5.175 -1.393 1.00 97.44 242 THR A CA 1
ATOM 1815 C C . THR A 1 242 ? 6.493 5.485 -0.846 1.00 97.44 242 THR A C 1
ATOM 1817 O O . THR A 1 242 ? 6.276 5.366 0.360 1.00 97.44 242 THR A O 1
ATOM 1820 N N . VAL A 1 243 ? 5.550 5.840 -1.722 1.00 98.12 243 VAL A N 1
ATOM 1821 C CA . VAL A 1 243 ? 4.162 6.140 -1.353 1.00 98.12 243 VAL A CA 1
ATOM 1822 C C . VAL A 1 243 ? 3.464 4.890 -0.823 1.00 98.12 243 VAL A C 1
ATOM 1824 O O . VAL A 1 243 ? 2.897 4.937 0.268 1.00 98.12 243 VAL A O 1
ATOM 1827 N N . ASP A 1 244 ? 3.569 3.769 -1.535 1.00 97.69 244 ASP A N 1
ATOM 1828 C CA . ASP A 1 244 ? 2.955 2.498 -1.144 1.00 97.69 244 ASP A CA 1
ATOM 1829 C C . ASP A 1 244 ? 3.554 1.988 0.177 1.00 97.69 244 ASP A C 1
ATOM 1831 O O . ASP A 1 244 ? 2.812 1.578 1.067 1.00 97.69 244 ASP A O 1
ATOM 1835 N N . SER A 1 245 ? 4.876 2.108 0.371 1.00 97.00 245 SER A N 1
ATOM 1836 C CA . SER A 1 245 ? 5.530 1.728 1.636 1.00 97.00 245 SER A CA 1
ATOM 1837 C C . SER A 1 245 ? 5.038 2.569 2.814 1.00 97.00 245 SER A C 1
ATOM 1839 O O . SER A 1 245 ? 4.792 2.035 3.891 1.00 97.00 245 SER A O 1
ATOM 1841 N N . LYS A 1 246 ? 4.862 3.882 2.618 1.00 98.12 246 LYS A N 1
ATOM 1842 C CA . LYS A 1 246 ? 4.303 4.754 3.655 1.00 98.12 246 LYS A CA 1
ATOM 1843 C C . LYS A 1 246 ? 2.843 4.401 3.952 1.00 98.12 246 LYS A C 1
ATOM 1845 O O . LYS A 1 246 ? 2.445 4.333 5.111 1.00 98.12 246 LYS A O 1
ATOM 1850 N N . SER A 1 247 ? 2.049 4.150 2.913 1.00 98.31 247 SER A N 1
ATOM 1851 C CA . SER A 1 247 ? 0.655 3.746 3.089 1.00 98.31 247 SER A CA 1
ATOM 1852 C C . SER A 1 247 ? 0.537 2.408 3.819 1.00 98.31 247 SER A C 1
ATOM 1854 O O . SER A 1 247 ? -0.397 2.249 4.602 1.00 98.31 247 SER A O 1
ATOM 1856 N N . LEU A 1 248 ? 1.451 1.463 3.579 1.00 98.50 248 LEU A N 1
ATOM 1857 C CA . LEU A 1 248 ? 1.520 0.206 4.324 1.00 98.50 248 LEU A CA 1
ATOM 1858 C C . LEU A 1 248 ? 1.758 0.476 5.809 1.00 98.50 248 LEU A C 1
ATOM 1860 O O . LEU A 1 248 ? 0.943 0.059 6.624 1.00 98.50 248 LEU A O 1
ATOM 1864 N N . THR A 1 249 ? 2.784 1.259 6.157 1.00 98.38 249 THR A N 1
ATOM 1865 C CA . THR A 1 249 ? 3.076 1.563 7.567 1.00 98.38 249 THR A CA 1
ATOM 1866 C C . THR A 1 249 ? 1.926 2.289 8.265 1.00 98.38 249 THR A C 1
ATOM 1868 O O . THR A 1 249 ? 1.606 1.982 9.411 1.00 98.38 249 THR A O 1
ATOM 1871 N N . ASP A 1 250 ? 1.273 3.231 7.576 1.00 98.56 250 ASP A N 1
ATOM 1872 C CA . ASP A 1 250 ? 0.153 3.991 8.138 1.00 98.56 250 ASP A CA 1
ATOM 1873 C C . ASP A 1 250 ? -1.069 3.080 8.373 1.00 98.56 250 ASP A C 1
ATOM 1875 O O . ASP A 1 250 ? -1.725 3.166 9.414 1.00 98.56 250 ASP A O 1
ATOM 1879 N N . LYS A 1 251 ? -1.364 2.169 7.434 1.00 98.62 251 LYS A N 1
ATOM 1880 C CA . LYS A 1 251 ? -2.474 1.211 7.558 1.00 98.62 251 LYS A CA 1
ATOM 1881 C C . LYS A 1 251 ? -2.199 0.122 8.590 1.00 98.62 251 LYS A C 1
ATOM 1883 O O . LYS A 1 251 ? -3.118 -0.243 9.317 1.00 98.62 251 LYS A O 1
ATOM 1888 N N . GLU A 1 252 ? -0.968 -0.369 8.694 1.00 98.56 252 GLU A N 1
ATOM 1889 C CA . GLU A 1 252 ? -0.560 -1.307 9.746 1.00 98.56 252 GLU A CA 1
ATOM 1890 C C . GLU A 1 252 ? -0.710 -0.679 11.135 1.00 98.56 252 GLU A C 1
ATOM 1892 O O . GLU A 1 252 ? -1.265 -1.304 12.038 1.00 98.56 252 GLU A O 1
ATOM 1897 N N . ALA A 1 253 ? -0.293 0.581 11.297 1.00 98.62 253 ALA A N 1
ATOM 1898 C CA . ALA A 1 253 ? -0.475 1.315 12.546 1.00 98.62 253 ALA A CA 1
ATOM 1899 C C . ALA A 1 253 ? -1.963 1.521 12.879 1.00 98.62 253 ALA A C 1
ATOM 1901 O O . ALA A 1 253 ? -2.377 1.311 14.020 1.00 98.62 253 ALA A O 1
ATOM 1902 N N . ALA A 1 254 ? -2.781 1.887 11.886 1.00 98.62 254 ALA A N 1
ATOM 1903 C CA . ALA A 1 254 ? -4.225 2.017 12.063 1.00 98.62 254 ALA A CA 1
ATOM 1904 C C . ALA A 1 254 ? -4.871 0.680 12.456 1.00 98.62 254 ALA A C 1
ATOM 1906 O O . ALA A 1 254 ? -5.685 0.641 13.376 1.00 98.62 254 ALA A O 1
ATOM 1907 N N . LYS A 1 255 ? -4.470 -0.421 11.810 1.00 98.62 255 LYS A N 1
ATOM 1908 C CA . LYS A 1 255 ? -4.946 -1.768 12.137 1.00 98.62 255 LYS A CA 1
ATOM 1909 C C . LYS A 1 255 ? -4.593 -2.142 13.574 1.00 98.62 255 LYS A C 1
ATOM 1911 O O . LYS A 1 255 ? -5.477 -2.575 14.301 1.00 98.62 255 LYS A O 1
ATOM 1916 N N . ALA A 1 256 ? -3.352 -1.911 13.999 1.00 98.62 256 ALA A N 1
ATOM 1917 C CA . ALA A 1 256 ? -2.925 -2.189 15.368 1.00 98.62 256 ALA A CA 1
ATOM 1918 C C . ALA A 1 256 ? -3.724 -1.378 16.406 1.00 98.62 256 ALA A C 1
ATOM 1920 O O . ALA A 1 256 ? -4.083 -1.902 17.458 1.00 98.62 256 ALA A O 1
ATOM 1921 N N . SER A 1 257 ? -4.053 -0.114 16.104 1.00 98.31 257 SER A N 1
ATOM 1922 C CA . SER A 1 257 ? -4.937 0.689 16.961 1.00 98.31 257 SER A CA 1
ATOM 1923 C C . SER A 1 257 ? -6.332 0.071 17.065 1.00 98.31 257 SER A C 1
ATOM 1925 O O . SER A 1 257 ? -6.839 -0.088 18.169 1.00 98.31 257 SER A O 1
ATOM 1927 N N . MET A 1 258 ? -6.928 -0.325 15.935 1.00 98.31 258 MET A N 1
ATOM 1928 C CA . MET A 1 258 ? -8.254 -0.955 15.921 1.00 98.31 258 MET A CA 1
ATOM 1929 C C . MET A 1 258 ? -8.261 -2.310 16.638 1.00 98.31 258 MET A C 1
ATOM 1931 O O . MET A 1 258 ? -9.244 -2.651 17.286 1.00 98.31 258 MET A O 1
ATOM 1935 N N . GLU A 1 259 ? -7.176 -3.084 16.551 1.00 98.56 259 GLU A N 1
ATOM 1936 C CA . GLU A 1 259 ? -7.018 -4.338 17.300 1.00 98.56 259 GLU A CA 1
ATOM 1937 C C . GLU A 1 259 ? -6.981 -4.088 18.815 1.00 98.56 259 GLU A C 1
ATOM 1939 O O . GLU A 1 259 ? -7.616 -4.825 19.569 1.00 98.56 259 GLU A O 1
ATOM 1944 N N . SER A 1 260 ? -6.317 -3.016 19.259 1.00 98.56 260 SER A N 1
ATOM 1945 C CA . SER A 1 260 ? -6.324 -2.611 20.669 1.00 98.56 260 SER A CA 1
ATOM 1946 C C . SER A 1 260 ? -7.707 -2.146 21.133 1.00 98.56 260 SER A C 1
ATOM 1948 O O . SER A 1 260 ? -8.120 -2.481 22.246 1.00 98.56 260 SER A O 1
ATOM 1950 N N . ASP A 1 261 ? -8.431 -1.394 20.301 1.00 97.94 261 ASP A N 1
ATOM 1951 C CA . ASP A 1 261 ? -9.799 -0.958 20.605 1.00 97.94 261 ASP A CA 1
ATOM 1952 C C . ASP A 1 261 ? -10.751 -2.161 20.677 1.00 97.94 261 ASP A C 1
ATOM 1954 O O . ASP A 1 261 ? -11.557 -2.267 21.602 1.00 97.94 261 ASP A O 1
ATOM 1958 N N . LEU A 1 262 ? -10.613 -3.119 19.753 1.00 98.62 262 LEU A N 1
ATOM 1959 C CA . LEU A 1 262 ? -11.374 -4.368 19.753 1.00 98.62 262 LEU A CA 1
ATOM 1960 C C . LEU A 1 262 ? -11.165 -5.158 21.051 1.00 98.62 262 LEU A C 1
ATOM 1962 O O . LEU A 1 262 ? -12.140 -5.649 21.627 1.00 98.62 262 LEU A O 1
ATOM 1966 N N . GLU A 1 263 ? -9.921 -5.284 21.516 1.00 98.62 263 GLU A N 1
ATOM 1967 C CA . GLU A 1 263 ? -9.607 -5.944 22.786 1.00 98.62 263 GLU A CA 1
ATOM 1968 C C . GLU A 1 263 ? -10.287 -5.217 23.955 1.00 98.62 263 GLU A C 1
ATOM 1970 O O . GLU A 1 263 ? -11.039 -5.838 24.709 1.00 98.62 263 GLU A O 1
ATOM 1975 N N . SER A 1 264 ? -10.144 -3.890 24.032 1.00 98.38 264 SER A N 1
ATOM 1976 C CA . SER A 1 264 ? -10.765 -3.078 25.085 1.00 98.38 264 SER A CA 1
ATOM 1977 C C . SER A 1 264 ? -12.295 -3.179 25.094 1.00 98.38 264 SER A C 1
ATOM 1979 O O . SER A 1 264 ? -12.902 -3.360 26.152 1.00 98.38 264 SER A O 1
ATOM 1981 N N . HIS A 1 265 ? -12.943 -3.113 23.928 1.00 98.44 265 HIS A N 1
ATOM 1982 C CA . HIS A 1 265 ? -14.394 -3.258 23.817 1.00 98.44 265 HIS A CA 1
ATOM 1983 C C . HIS A 1 265 ? -14.863 -4.668 24.176 1.00 98.44 265 HIS A C 1
ATOM 1985 O O . HIS A 1 265 ? -15.900 -4.823 24.824 1.00 98.44 265 HIS A O 1
ATOM 1991 N N . THR A 1 266 ? -14.090 -5.695 23.817 1.00 98.44 266 THR A N 1
ATOM 1992 C CA . THR A 1 266 ? -14.392 -7.089 24.161 1.00 98.44 266 THR A CA 1
ATOM 1993 C C . THR A 1 266 ? -14.309 -7.317 25.671 1.00 98.44 266 THR A C 1
ATOM 1995 O O . THR A 1 266 ? -15.225 -7.901 26.258 1.00 98.44 266 THR A O 1
ATOM 1998 N N . GLU A 1 267 ? -13.258 -6.814 26.323 1.00 98.44 267 GLU A N 1
ATOM 1999 C CA . GLU A 1 267 ? -13.109 -6.863 27.781 1.00 98.44 267 GLU A CA 1
ATOM 2000 C C . GLU A 1 267 ? -14.209 -6.069 28.491 1.00 98.44 267 GLU A C 1
ATOM 2002 O O . GLU A 1 267 ? -14.836 -6.569 29.430 1.00 98.44 267 GLU A O 1
ATOM 2007 N N . GLY A 1 268 ? -14.501 -4.859 28.005 1.00 98.44 268 GLY A N 1
ATOM 2008 C CA . GLY A 1 268 ? -15.581 -4.019 28.513 1.00 98.44 268 GLY A CA 1
ATOM 2009 C C . GLY A 1 268 ? -16.931 -4.727 28.436 1.00 98.44 268 GLY A C 1
ATOM 2010 O O . GLY A 1 268 ? -17.649 -4.794 29.434 1.00 98.44 268 GLY A O 1
ATOM 2011 N N . LYS A 1 269 ? -17.254 -5.335 27.285 1.00 98.31 269 LYS A N 1
ATOM 2012 C CA . LYS A 1 269 ? -18.497 -6.096 27.089 1.00 98.31 269 LYS A CA 1
ATOM 2013 C C . LYS A 1 269 ? -18.587 -7.255 28.077 1.00 98.31 269 LYS A C 1
ATOM 2015 O O . LYS A 1 269 ? -19.641 -7.471 28.670 1.00 98.31 269 LYS A O 1
ATOM 2020 N N . ALA A 1 270 ? -17.489 -7.982 28.287 1.00 98.31 270 ALA A N 1
ATOM 2021 C CA . ALA A 1 270 ? -17.443 -9.080 29.247 1.00 98.31 270 ALA A CA 1
ATOM 2022 C C . ALA A 1 270 ? -17.666 -8.595 30.690 1.00 98.31 270 ALA A C 1
ATOM 2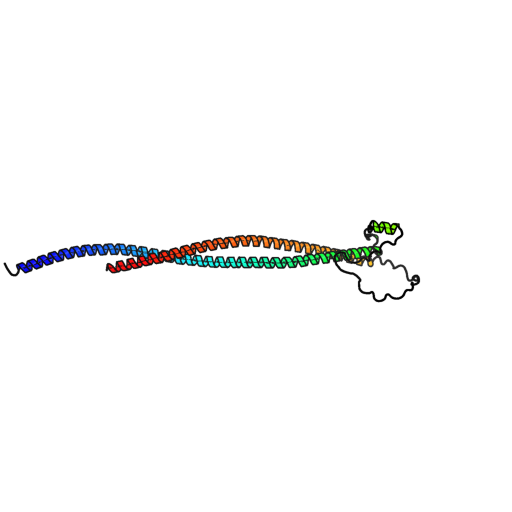024 O O . ALA A 1 270 ? -18.437 -9.210 31.428 1.00 98.31 270 ALA A O 1
ATOM 2025 N N . SER A 1 271 ? -17.043 -7.481 31.089 1.00 98.44 271 SER A N 1
ATOM 2026 C CA . SER A 1 271 ? -17.224 -6.890 32.421 1.00 98.44 271 SER A CA 1
ATOM 2027 C C . SER A 1 271 ? -18.667 -6.443 32.654 1.00 98.44 271 SER A C 1
ATOM 2029 O O . SER A 1 271 ? -19.299 -6.888 33.611 1.00 98.44 271 SER A O 1
ATOM 2031 N N . VAL A 1 272 ? -19.222 -5.639 31.742 1.00 98.44 272 VAL A N 1
ATOM 2032 C CA . VAL A 1 272 ? -20.604 -5.137 31.830 1.00 98.44 272 VAL A CA 1
ATOM 2033 C C . VAL A 1 272 ? -21.605 -6.294 31.804 1.00 98.44 272 VAL A C 1
ATOM 2035 O O . VAL A 1 272 ? -22.556 -6.312 32.583 1.00 98.44 272 VAL A O 1
ATOM 2038 N N . SER A 1 273 ? -21.366 -7.323 30.986 1.00 97.75 273 SER A N 1
ATOM 2039 C CA . SER A 1 273 ? -22.212 -8.519 30.968 1.00 97.75 273 SER A CA 1
ATOM 2040 C C . SER A 1 273 ? -22.173 -9.284 32.297 1.00 97.75 273 SER A C 1
ATOM 2042 O O . SER A 1 273 ? -23.200 -9.827 32.713 1.00 97.75 273 SER A O 1
ATOM 2044 N N . ASN A 1 274 ? -21.026 -9.331 32.982 1.00 98.12 274 ASN A N 1
ATOM 2045 C CA . ASN A 1 274 ? -20.919 -9.941 34.309 1.00 98.12 274 ASN A CA 1
ATOM 2046 C C . ASN A 1 274 ? -21.685 -9.141 35.368 1.00 98.12 274 ASN A C 1
ATOM 2048 O O . ASN A 1 274 ? -22.380 -9.738 36.194 1.00 98.12 274 ASN A O 1
ATOM 2052 N N . GLU A 1 275 ? -21.595 -7.812 35.324 1.00 98.00 275 GLU A N 1
ATOM 2053 C CA . GLU A 1 275 ? -22.366 -6.920 36.195 1.00 98.00 275 GLU A CA 1
ATOM 2054 C C . GLU A 1 275 ? -23.868 -7.084 35.959 1.00 98.00 275 GLU A C 1
ATOM 2056 O O . GLU A 1 275 ? -24.614 -7.316 36.908 1.00 98.00 275 GLU A O 1
ATOM 2061 N N . LEU A 1 276 ? -24.309 -7.102 34.698 1.00 97.94 276 LEU A N 1
ATOM 2062 C CA . LEU A 1 276 ? -25.702 -7.350 34.327 1.00 97.94 276 LEU A CA 1
ATOM 2063 C C . LEU A 1 276 ? -26.213 -8.682 34.893 1.00 97.94 276 LEU A C 1
ATOM 2065 O O . LEU A 1 276 ? -27.303 -8.745 35.463 1.00 97.94 276 LEU A O 1
ATOM 2069 N N . MET A 1 277 ? -25.416 -9.751 34.789 1.00 97.25 277 MET A N 1
ATOM 2070 C CA . MET A 1 277 ? -25.758 -11.049 35.378 1.00 97.25 277 MET A CA 1
ATOM 2071 C C . MET A 1 277 ? -25.857 -10.997 36.908 1.00 97.25 277 MET A C 1
ATOM 2073 O O . MET A 1 277 ? -26.704 -11.683 37.485 1.00 97.25 277 MET A O 1
ATOM 2077 N N . ALA A 1 278 ? -25.004 -10.222 37.578 1.00 97.81 278 ALA A N 1
ATOM 2078 C CA . ALA A 1 278 ? -25.076 -10.033 39.023 1.00 97.81 278 ALA A CA 1
ATOM 2079 C C . ALA A 1 278 ? -26.341 -9.256 39.425 1.00 97.81 278 ALA A C 1
ATOM 2081 O O . ALA A 1 278 ? -27.056 -9.698 40.325 1.00 97.81 278 ALA A O 1
ATOM 2082 N N . THR A 1 279 ? -26.671 -8.178 38.709 1.00 96.81 279 THR A N 1
ATOM 2083 C CA . THR A 1 279 ? -27.896 -7.388 38.914 1.00 96.81 279 THR A CA 1
ATOM 2084 C C . THR A 1 279 ? -29.146 -8.243 38.717 1.00 96.81 279 THR A C 1
ATOM 2086 O O . THR A 1 279 ? -30.037 -8.241 39.562 1.00 96.81 279 THR A O 1
ATOM 2089 N N . LEU A 1 280 ? -29.183 -9.072 37.669 1.00 96.12 280 LEU A N 1
ATOM 2090 C CA . LEU A 1 280 ? -30.276 -10.022 37.434 1.00 96.12 280 LEU A CA 1
ATOM 2091 C C . LEU A 1 280 ? -30.454 -11.025 38.584 1.00 96.12 280 LEU A C 1
ATOM 2093 O O . LEU A 1 280 ? -31.585 -11.325 38.968 1.00 96.12 280 LEU A O 1
ATOM 2097 N N . LYS A 1 281 ? -29.356 -11.538 39.154 1.00 96.69 281 LYS A N 1
ATOM 2098 C CA . LYS A 1 281 ? -29.410 -12.428 40.327 1.00 96.69 281 LYS A CA 1
ATOM 2099 C C . LYS A 1 281 ? -29.907 -11.702 41.575 1.00 96.69 281 LYS A C 1
ATOM 2101 O O . LYS A 1 281 ? -30.637 -12.299 42.360 1.00 96.69 281 LYS A O 1
ATOM 2106 N N . TYR A 1 282 ? -29.525 -10.440 41.761 1.00 96.19 282 TYR A N 1
ATOM 2107 C CA . TYR A 1 282 ? -29.991 -9.644 42.893 1.00 96.19 282 TYR A CA 1
ATOM 2108 C C . TYR A 1 282 ? -31.494 -9.355 42.793 1.00 96.19 282 TYR A C 1
ATOM 2110 O O . TYR A 1 282 ? -32.210 -9.622 43.755 1.00 96.19 282 TYR A O 1
ATOM 2118 N N . ILE A 1 283 ? -31.994 -8.973 41.611 1.00 94.19 283 ILE A N 1
ATOM 2119 C CA . ILE A 1 283 ? -33.438 -8.838 41.342 1.00 94.19 283 ILE A CA 1
ATOM 2120 C C . ILE A 1 283 ? -34.176 -10.141 41.687 1.00 94.19 283 ILE A C 1
ATOM 2122 O O . ILE A 1 283 ? -35.180 -10.118 42.392 1.00 94.19 283 ILE A O 1
ATOM 2126 N N . GLN A 1 284 ? -33.650 -11.299 41.268 1.00 93.06 284 GLN A N 1
ATOM 2127 C CA . GLN A 1 284 ? -34.238 -12.600 41.618 1.00 93.06 284 GLN A CA 1
ATOM 2128 C C . GLN A 1 284 ? -34.253 -12.892 43.122 1.00 93.06 284 GLN A C 1
ATOM 2130 O O . GLN A 1 284 ? -35.099 -13.657 43.561 1.00 93.06 284 GLN A O 1
ATOM 2135 N N . SER A 1 285 ? -33.327 -12.326 43.900 1.00 93.25 285 SER A N 1
ATOM 2136 C CA . SER A 1 285 ? -33.285 -12.507 45.357 1.00 93.25 285 SER A CA 1
ATOM 2137 C C . SER A 1 285 ? -34.237 -11.586 46.128 1.00 93.25 285 SER A C 1
ATOM 2139 O O . SER A 1 285 ? -34.468 -11.819 47.314 1.00 93.25 285 SER A O 1
ATOM 2141 N N . LEU A 1 286 ? -34.761 -10.543 45.471 1.00 87.94 286 LEU A N 1
ATOM 2142 C CA . LEU A 1 286 ? -35.755 -9.624 46.032 1.00 87.94 286 LEU A CA 1
ATOM 2143 C C . LEU A 1 286 ? -37.200 -10.127 45.842 1.00 87.94 286 LEU A C 1
ATOM 2145 O O . LEU A 1 286 ? -38.083 -9.671 46.569 1.00 87.94 286 LEU A O 1
ATOM 2149 N N . HIS A 1 287 ? -37.425 -11.053 44.901 1.00 73.12 287 HIS A N 1
ATOM 2150 C CA . HIS A 1 287 ? -38.682 -11.793 44.706 1.00 73.12 287 HIS A CA 1
ATOM 2151 C C . HIS A 1 287 ? -38.772 -13.027 45.614 1.00 73.12 287 HIS A C 1
ATOM 2153 O O . HIS A 1 287 ? -39.891 -13.298 46.108 1.00 73.12 287 HIS A O 1
#

Foldseek 3Di:
DDPCVVVVVVVVVVVVVVVVVVVVVVVLVVVLVVLLVVLVVVLVVLVVLLVVLVVLLVVLVVLLVVLVVVLVVLVVVLVVLVVVLVVLVVVLVVLVVVLVVLLVVLVQVLVVLVVVLLVLCVPQPVVSHDDDPPDDDPPVQVVCVVVVHDRDPDPDPADDPPDPDGDDDDDPPDDDDDDDDDDDPDDDDDPPCPSPVSVVVSVVSVVSSVVSVVVNVVSVVVSVVSVVVSVVSVVVSVVSSVVSVVVSVVSVVVSVVSVVSSVVSVVSSVVSVVVSVVSVVVNVVSD

Organism: NCBI:txid73915

pLDDT: mean 82.67, std 21.27, range [29.84, 98.75]

Secondary structure (DSSP, 8-state):
--HHHHHHHHHHHHHHHHHHHHHHHHHHHHHHHHHHHHHHHHHHHHHHHHHHHHHHHHHHHHHHHHHHHHHHHHHHHHHHHHHHHHHHHHHHHHHHHHHHHHHHHHHHHHHHHHHHHHHHHHHH-GGG--PPPPP---HHHHHHHHTTPPPPPPP---S-TTS---TT-----------PPPPPP--S------TTTHHHHHHHHHHHHHHHHHHHHHHHHHHHHHHHHHHHHHHHHHHHHHHHHHHHHHHHHHHHHHHHHHHHHHHHHHHHHHHHHHHHHHHHHH-

Radius of gyration: 55.43 Å; chains: 1; bounding box: 134×38×164 Å

Sequence (287 aa):
AGSFDKVIKMIDEMVALLGKEQTADDEKKAFCEAELDKTEDDKKGLDQQTADLEKAVDEAQGAIAALTEDIAALEDGVKALDKQVAEATELRKKENTEYTETMAANGAAKKLIETAANRLAKFYAPGLYKAPPKRELSAEDRITVNLGGAAPPTPAPGGIAGTGIAVLAQVSVHRQQREAPPPPPETFGAYAKKSQENSGVIAMMTLLIKDLEKEMTEAETAERDAQADYEALMRDSAEKRTVDSKSLTDKEAAKASMESDLESHTEGKASVSNELMATLKYIQSLH